Protein AF-A0A354PDN1-F1 (afdb_monomer)

pLDDT: mean 85.48, std 15.11, range [39.5, 97.75]

Radius of gyration: 25.95 Å; Cα contacts (8 Å, |Δi|>4): 164; chains: 1; bounding box: 49×57×77 Å

Sequence (189 aa):
ISYVTDNRGDLLSAALTIIRAWYTNGKPKASVPTLGSFQEWADTIGSVLAFAGIPGFLTNREQTQVVQDESLQEWTAFFDVWWERFGSRELTADDICRVVFPAKDAPVEYLEDPLIQALPGPLVINRNQGDGSFKRSLGRQLSKLRGRIFNGRKLTDAGINSNRHVRLWKLVNPNAPPTTLFDMEGGDE

Structure (mmCIF, N/CA/C/O backbone):
data_AF-A0A354PDN1-F1
#
_entry.id   AF-A0A354PDN1-F1
#
loop_
_atom_site.group_PDB
_atom_site.id
_atom_site.type_symbol
_atom_site.label_atom_id
_atom_site.label_alt_id
_atom_site.label_comp_id
_atom_site.label_asym_id
_atom_site.label_entity_id
_atom_site.label_seq_id
_atom_site.pdbx_PDB_ins_code
_atom_site.Cartn_x
_atom_site.Cartn_y
_atom_site.Cartn_z
_atom_site.occupancy
_atom_site.B_iso_or_equiv
_atom_site.auth_seq_id
_atom_site.auth_comp_id
_atom_site.auth_asym_id
_atom_site.auth_atom_id
_atom_site.pdbx_PDB_model_num
ATOM 1 N N . ILE A 1 1 ? 5.303 -7.759 25.426 1.00 60.75 1 ILE A N 1
ATOM 2 C CA . ILE A 1 1 ? 4.286 -8.698 25.965 1.00 60.75 1 ILE A CA 1
ATOM 3 C C . ILE A 1 1 ? 4.471 -8.917 27.471 1.00 60.75 1 ILE A C 1
ATOM 5 O O . ILE A 1 1 ? 3.452 -8.888 28.146 1.00 60.75 1 ILE A O 1
ATOM 9 N N . SER A 1 2 ? 5.701 -9.009 28.017 1.00 78.56 2 SER A N 1
ATOM 10 C CA . SER A 1 2 ? 5.910 -9.234 29.468 1.00 78.56 2 SER A CA 1
ATOM 11 C C . SER A 1 2 ? 5.224 -8.200 30.377 1.00 78.56 2 SER A C 1
ATOM 13 O O . SER A 1 2 ? 4.536 -8.571 31.313 1.00 78.56 2 SER A O 1
ATOM 15 N N . TYR A 1 3 ? 5.268 -6.907 30.038 1.00 86.44 3 TYR A N 1
ATOM 16 C CA . TYR A 1 3 ? 4.628 -5.871 30.864 1.00 86.44 3 TYR A CA 1
ATOM 17 C C . TYR A 1 3 ? 3.117 -6.086 31.078 1.00 86.44 3 TYR A C 1
ATOM 19 O O . TYR A 1 3 ? 2.606 -5.876 32.176 1.00 86.44 3 TYR A O 1
ATOM 27 N N . VAL A 1 4 ? 2.396 -6.526 30.039 1.00 86.12 4 VAL A N 1
ATOM 28 C CA . VAL A 1 4 ? 0.945 -6.765 30.117 1.00 86.12 4 VAL A CA 1
ATOM 29 C C . VAL A 1 4 ? 0.642 -7.997 30.962 1.00 86.12 4 VAL A C 1
ATOM 31 O O . VAL A 1 4 ? -0.342 -7.996 31.694 1.00 86.12 4 VAL A O 1
ATOM 34 N N . THR A 1 5 ? 1.467 -9.043 30.871 1.00 88.88 5 THR A N 1
ATOM 35 C CA . THR A 1 5 ? 1.298 -10.242 31.699 1.00 88.88 5 THR A CA 1
ATOM 36 C C . THR A 1 5 ? 1.599 -9.958 33.166 1.00 88.88 5 THR A C 1
ATOM 38 O O . THR A 1 5 ? 0.849 -10.424 34.019 1.00 88.88 5 THR A O 1
ATOM 41 N N . ASP A 1 6 ? 2.607 -9.131 33.447 1.00 93.19 6 ASP A N 1
ATOM 42 C CA . ASP A 1 6 ? 3.058 -8.826 34.809 1.00 93.19 6 ASP A CA 1
ATOM 43 C C . ASP A 1 6 ? 2.109 -7.855 35.540 1.00 93.19 6 ASP A C 1
ATOM 45 O O . ASP A 1 6 ? 1.961 -7.937 36.754 1.00 93.19 6 ASP A O 1
ATOM 49 N N . ASN A 1 7 ? 1.408 -6.978 34.805 1.00 94.44 7 ASN A N 1
ATOM 50 C CA . ASN A 1 7 ? 0.516 -5.944 35.364 1.00 94.44 7 ASN A CA 1
ATOM 51 C C . ASN A 1 7 ? -0.967 -6.163 35.009 1.00 94.44 7 ASN A C 1
ATOM 53 O O . ASN A 1 7 ? -1.783 -5.241 35.078 1.00 94.44 7 ASN A O 1
ATOM 57 N N . ARG A 1 8 ? -1.344 -7.376 34.581 1.00 92.25 8 ARG A N 1
ATOM 58 C CA . ARG A 1 8 ? -2.686 -7.666 34.045 1.00 92.25 8 ARG A CA 1
ATOM 59 C C . ARG A 1 8 ? -3.814 -7.261 34.997 1.00 92.25 8 ARG A C 1
ATOM 61 O O . ARG A 1 8 ? -4.829 -6.745 34.536 1.00 92.25 8 ARG A O 1
ATOM 68 N N . GLY A 1 9 ? -3.651 -7.533 36.294 1.00 96.06 9 GLY A N 1
ATOM 69 C CA . GLY A 1 9 ? -4.660 -7.237 37.314 1.00 96.06 9 GLY A CA 1
ATOM 70 C C . GLY A 1 9 ? -4.982 -5.746 37.382 1.00 96.06 9 GLY A C 1
ATOM 71 O O . GLY A 1 9 ? -6.145 -5.363 37.257 1.00 96.06 9 GLY A O 1
ATOM 72 N N . ASP A 1 10 ? -3.947 -4.914 37.469 1.00 95.56 10 ASP A N 1
ATOM 73 C CA . ASP A 1 10 ? -4.087 -3.462 37.572 1.00 95.56 10 ASP A CA 1
ATOM 74 C C . ASP A 1 10 ? -4.657 -2.856 36.289 1.00 95.56 10 ASP A C 1
ATOM 76 O O . ASP A 1 10 ? -5.565 -2.027 36.341 1.00 95.56 10 ASP A O 1
ATOM 80 N N . LEU A 1 11 ? -4.202 -3.332 35.125 1.00 94.88 11 LEU A N 1
ATOM 81 C CA . LEU A 1 11 ? -4.714 -2.885 33.828 1.00 94.88 11 LEU A CA 1
ATOM 82 C C . LEU A 1 11 ? -6.205 -3.209 33.655 1.00 94.88 11 LEU A C 1
ATOM 84 O O . LEU A 1 11 ? -6.975 -2.362 33.200 1.00 94.88 11 LEU A O 1
ATOM 88 N N . LEU A 1 12 ? -6.631 -4.420 34.033 1.00 95.50 12 LEU A N 1
ATOM 89 C CA . LEU A 1 12 ? -8.043 -4.809 33.980 1.00 95.50 12 LEU A CA 1
ATOM 90 C C . LEU A 1 12 ? -8.883 -4.026 34.989 1.00 95.50 12 LEU A C 1
ATOM 92 O O . LEU A 1 12 ? -9.971 -3.570 34.642 1.00 95.50 12 LEU A O 1
ATOM 96 N N . SER A 1 13 ? -8.378 -3.847 36.210 1.00 96.75 13 SER A N 1
ATOM 97 C CA . SER A 1 13 ? -9.044 -3.063 37.250 1.00 96.75 13 SER A CA 1
ATOM 98 C C . SER A 1 13 ? -9.270 -1.618 36.797 1.00 96.75 13 SER A C 1
ATOM 100 O O . SER A 1 13 ? -10.393 -1.111 36.862 1.00 96.75 13 SER A O 1
ATOM 102 N N . ALA A 1 14 ? -8.240 -0.979 36.236 1.00 94.94 14 ALA A N 1
ATOM 103 C CA . ALA A 1 14 ? -8.332 0.369 35.690 1.00 94.94 14 ALA A CA 1
ATOM 104 C C . ALA A 1 14 ? -9.348 0.452 34.539 1.00 94.94 14 ALA A C 1
ATOM 106 O O . ALA A 1 14 ? -10.234 1.309 34.559 1.00 94.94 14 ALA A O 1
ATOM 107 N N . ALA A 1 15 ? -9.284 -0.473 33.574 1.00 94.50 15 ALA A N 1
ATOM 108 C CA . ALA A 1 15 ? -10.214 -0.503 32.446 1.00 94.50 15 ALA A CA 1
ATOM 109 C C . ALA A 1 15 ? -11.673 -0.671 32.903 1.00 94.50 15 ALA A C 1
ATOM 111 O O . ALA 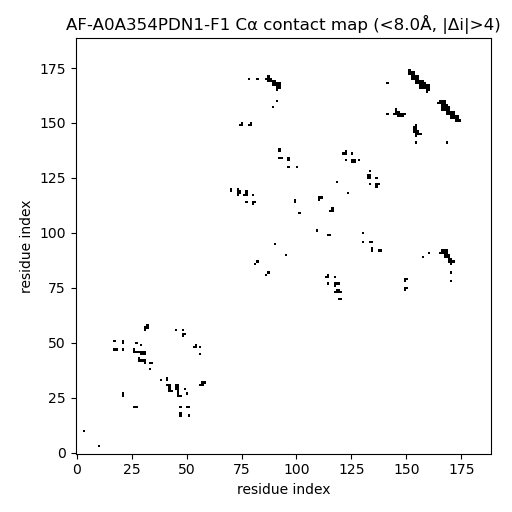A 1 15 ? -12.551 0.084 32.479 1.00 94.50 15 ALA A O 1
ATOM 112 N N . LEU A 1 16 ? -11.940 -1.619 33.807 1.00 96.50 16 LEU A N 1
ATOM 113 C CA . LEU A 1 16 ? -13.279 -1.851 34.351 1.00 96.50 16 LEU A CA 1
ATOM 114 C C . LEU A 1 16 ? -13.779 -0.666 35.179 1.00 96.50 16 LEU A C 1
ATOM 116 O O . LEU A 1 16 ? -14.966 -0.351 35.119 1.00 96.50 16 LEU A O 1
ATOM 120 N N . THR A 1 17 ? -12.893 0.021 35.902 1.00 97.31 17 THR A N 1
ATOM 121 C CA . THR A 1 17 ? -13.237 1.228 36.665 1.00 97.31 17 THR A CA 1
ATOM 122 C C . THR A 1 17 ? -13.699 2.350 35.738 1.00 97.31 17 THR A C 1
ATOM 124 O O . THR A 1 17 ? -14.752 2.942 35.975 1.00 97.31 17 THR A O 1
ATOM 127 N N . ILE A 1 18 ? -12.978 2.591 34.638 1.00 96.62 18 ILE A N 1
ATOM 128 C CA . ILE A 1 18 ? -13.354 3.592 33.628 1.00 96.62 18 ILE A CA 1
ATOM 129 C C . ILE A 1 18 ? -14.702 3.236 32.986 1.00 96.62 18 ILE A C 1
ATOM 131 O O . ILE A 1 18 ? -15.602 4.075 32.917 1.00 96.62 18 ILE A O 1
ATOM 135 N N . ILE A 1 19 ? -14.877 1.976 32.570 1.00 97.25 19 ILE A N 1
ATOM 136 C CA . ILE A 1 19 ? -16.130 1.494 31.968 1.00 97.25 19 ILE A CA 1
ATOM 137 C C . ILE A 1 19 ? -17.296 1.649 32.948 1.00 97.25 19 ILE A C 1
ATOM 139 O O . ILE A 1 19 ? -18.378 2.101 32.567 1.00 97.25 19 ILE A O 1
ATOM 143 N N . ARG A 1 20 ? -17.091 1.293 34.221 1.00 97.62 20 ARG A N 1
ATOM 144 C CA . ARG A 1 20 ? -18.120 1.407 35.255 1.00 97.62 20 ARG A CA 1
ATOM 145 C C . ARG A 1 20 ? -18.495 2.863 35.499 1.00 97.62 20 ARG A C 1
ATOM 147 O O . ARG A 1 20 ? -19.686 3.147 35.565 1.00 97.62 20 ARG A O 1
ATOM 154 N N . ALA A 1 21 ? -17.516 3.762 35.583 1.00 97.44 21 ALA A N 1
ATOM 155 C CA . ALA A 1 21 ? -17.753 5.191 35.759 1.00 97.44 21 ALA A CA 1
ATOM 156 C C . ALA A 1 21 ? -18.560 5.787 34.592 1.00 97.44 21 ALA A C 1
ATOM 158 O O . ALA A 1 21 ? -19.534 6.504 34.827 1.00 97.44 21 ALA A O 1
ATOM 159 N N . TRP A 1 22 ? -18.227 5.433 33.347 1.00 97.75 22 TRP A N 1
ATOM 160 C CA . TRP A 1 22 ? -19.008 5.824 32.168 1.00 97.75 22 TRP A CA 1
ATOM 161 C C . TRP A 1 22 ? -20.447 5.291 32.235 1.00 97.75 22 TRP A C 1
ATOM 163 O O . TRP A 1 22 ? -21.409 6.025 31.998 1.00 97.75 22 TRP A O 1
ATOM 173 N N . TYR A 1 23 ? -20.607 4.022 32.625 1.00 97.25 23 TYR A N 1
ATOM 174 C CA . TYR A 1 23 ? -21.914 3.382 32.757 1.00 97.25 23 TYR A CA 1
ATOM 175 C C . TYR A 1 23 ? -22.795 4.078 33.803 1.00 97.25 23 TYR A C 1
ATOM 177 O O . TYR A 1 23 ? -23.968 4.342 33.542 1.00 97.25 23 TYR A O 1
ATOM 185 N N . THR A 1 24 ? -22.249 4.384 34.986 1.00 97.75 24 THR A N 1
ATOM 186 C CA . THR A 1 24 ? -23.002 5.014 36.084 1.00 97.75 24 THR A CA 1
ATOM 187 C C . THR A 1 24 ? -23.348 6.476 35.814 1.00 97.75 24 THR A C 1
ATOM 189 O O . THR A 1 24 ? -24.300 6.977 36.397 1.00 97.75 24 THR A O 1
ATOM 192 N N . ASN A 1 25 ? -22.630 7.142 34.905 1.00 96.81 25 ASN A N 1
ATOM 193 C CA . ASN A 1 25 ? -22.920 8.509 34.459 1.00 96.81 25 ASN A CA 1
ATOM 194 C C . ASN A 1 25 ? -23.879 8.563 33.253 1.00 96.81 25 ASN A C 1
ATOM 196 O O . ASN A 1 25 ? -23.942 9.564 32.546 1.00 96.81 25 ASN A O 1
ATOM 200 N N . GLY A 1 26 ? -24.633 7.488 32.999 1.00 96.06 26 GLY A N 1
ATOM 201 C CA . GLY A 1 26 ? -25.687 7.480 31.983 1.00 96.06 26 GLY A CA 1
ATOM 202 C C . GLY A 1 26 ? -25.207 7.196 30.560 1.00 96.06 26 GLY A C 1
ATOM 203 O O . GLY A 1 26 ? -25.969 7.415 29.622 1.00 96.06 26 GLY A O 1
ATOM 204 N N . LYS A 1 27 ? -23.986 6.668 30.389 1.00 96.31 27 LYS A N 1
ATOM 205 C CA . LYS A 1 27 ? -23.426 6.274 29.084 1.00 96.31 27 LYS A CA 1
ATOM 206 C C . LYS A 1 27 ? -23.432 7.423 28.059 1.00 96.31 27 LYS A C 1
ATOM 208 O O . LYS A 1 27 ? -23.987 7.256 26.967 1.00 96.31 27 LYS A O 1
ATOM 213 N N . PRO A 1 28 ? -22.847 8.594 28.384 1.00 95.56 28 PRO A N 1
ATOM 214 C CA . PRO A 1 28 ? -22.784 9.705 27.441 1.00 95.56 28 PRO A CA 1
ATOM 215 C C . PRO A 1 28 ? -22.121 9.245 26.141 1.00 95.56 28 PRO A C 1
ATOM 217 O O . PRO A 1 28 ? -21.099 8.555 26.176 1.00 95.56 28 PRO A O 1
ATOM 220 N N . LYS A 1 29 ? -22.730 9.597 25.005 1.00 94.06 29 LYS A N 1
ATOM 221 C CA . LYS A 1 29 ? -22.232 9.239 23.675 1.00 94.06 29 LYS A CA 1
ATOM 222 C C . LYS A 1 29 ? -21.287 10.312 23.158 1.00 94.06 29 LYS A C 1
ATOM 224 O O . LYS A 1 29 ? -21.606 11.497 23.226 1.00 94.06 29 LYS A O 1
ATOM 229 N N . ALA A 1 30 ? -20.157 9.888 22.609 1.00 91.25 30 ALA A N 1
ATOM 230 C CA . ALA A 1 30 ? -19.252 10.759 21.874 1.00 91.25 30 ALA A CA 1
ATOM 231 C C . ALA A 1 30 ? -19.490 10.641 20.364 1.00 91.25 30 ALA A C 1
ATOM 233 O O . ALA A 1 30 ? -20.004 9.633 19.884 1.00 91.25 30 ALA A O 1
ATOM 234 N N . SER A 1 31 ? -19.082 11.668 19.617 1.00 88.94 31 SER A N 1
ATOM 235 C CA . SER A 1 31 ? -18.942 11.558 18.165 1.00 88.94 31 SER A CA 1
ATOM 236 C C . SER A 1 31 ? -17.689 10.739 17.856 1.00 88.94 31 SER A C 1
ATOM 238 O O . SER A 1 31 ? -16.601 11.087 18.318 1.00 88.94 31 SER A O 1
ATOM 240 N N . VAL A 1 32 ? -17.845 9.643 17.114 1.00 87.44 32 VAL A N 1
ATOM 241 C CA . VAL A 1 32 ? -16.763 8.713 16.771 1.00 87.44 32 VAL A CA 1
ATOM 242 C C . VAL A 1 32 ? -16.714 8.547 15.249 1.00 87.44 32 VAL A C 1
ATOM 244 O O . VAL A 1 32 ? -17.774 8.412 14.632 1.00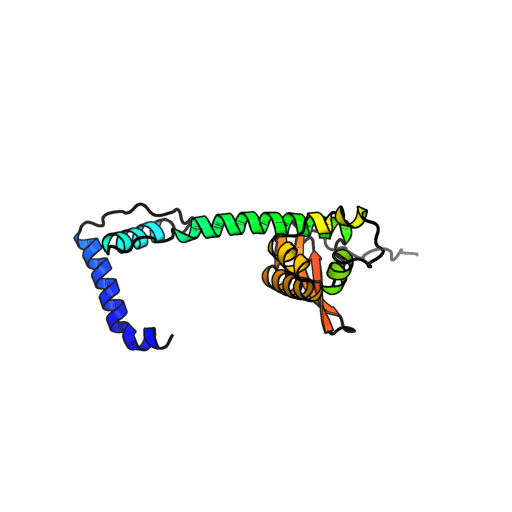 87.44 32 VAL A O 1
ATOM 247 N N . PRO A 1 33 ? -15.520 8.539 14.622 1.00 86.06 33 PRO A N 1
ATOM 248 C CA . PRO A 1 33 ? -15.388 8.251 13.196 1.00 86.06 33 PRO A CA 1
ATOM 249 C C . PRO A 1 33 ? -16.019 6.909 12.799 1.00 86.06 33 PRO A C 1
ATOM 251 O O . PRO A 1 33 ? -16.002 5.943 13.567 1.00 86.06 33 PRO A O 1
ATOM 254 N N . THR A 1 34 ? -16.552 6.833 11.579 1.00 83.75 34 THR A N 1
ATOM 255 C CA . THR A 1 34 ? -17.247 5.636 11.093 1.00 83.75 34 THR A CA 1
ATOM 256 C C . THR A 1 34 ? -16.293 4.442 10.932 1.00 83.75 34 THR A C 1
ATOM 258 O O . THR A 1 34 ? -15.226 4.559 10.331 1.00 83.75 34 THR A O 1
ATOM 261 N N . LEU A 1 35 ? -16.686 3.265 11.429 1.00 84.69 35 LEU A N 1
ATOM 262 C CA . LEU A 1 35 ? -15.920 2.017 11.386 1.00 84.69 35 LEU A CA 1
ATOM 263 C C . LEU A 1 35 ? -16.749 0.838 10.850 1.00 84.69 35 LEU A C 1
ATOM 265 O O . LEU A 1 35 ? -16.789 -0.232 11.454 1.00 84.69 35 LEU A O 1
ATOM 269 N N . GLY A 1 36 ? -17.388 1.019 9.691 1.00 82.00 36 GLY A N 1
ATOM 270 C CA . GLY A 1 36 ? -18.034 -0.059 8.929 1.00 82.00 36 GLY A CA 1
ATOM 271 C C . GLY A 1 36 ? -18.843 -1.043 9.791 1.00 82.00 36 GLY A C 1
ATOM 272 O O . GLY A 1 36 ? -19.657 -0.638 10.617 1.00 82.00 36 GLY A O 1
ATOM 273 N N . SER A 1 37 ? -18.581 -2.347 9.640 1.00 84.69 37 SER A N 1
ATOM 274 C CA . SER A 1 37 ? -19.263 -3.423 10.384 1.00 84.69 37 SER A CA 1
ATOM 275 C C . SER A 1 37 ? -18.996 -3.442 11.896 1.00 84.69 37 SER A C 1
ATOM 277 O O . SER A 1 37 ? -19.616 -4.224 12.608 1.00 84.69 37 SER A O 1
ATOM 279 N N . PHE A 1 38 ? -18.073 -2.619 12.396 1.00 86.62 38 PHE A N 1
ATOM 280 C CA . PHE A 1 38 ? -17.718 -2.512 13.813 1.00 86.62 38 PHE A CA 1
ATOM 281 C C . PHE A 1 38 ? -18.195 -1.189 14.431 1.00 86.62 38 PHE A C 1
ATOM 283 O O . PHE A 1 38 ? -17.702 -0.807 15.493 1.00 86.62 38 PHE A O 1
ATOM 290 N N . GLN A 1 39 ? -19.140 -0.486 13.789 1.00 90.31 39 GLN A N 1
ATOM 291 C CA . GLN A 1 39 ? -19.611 0.825 14.245 1.00 90.31 39 GLN A CA 1
ATOM 292 C C . GLN A 1 39 ? -20.108 0.806 15.693 1.00 90.31 39 GLN A C 1
ATOM 294 O O . GLN A 1 39 ? -19.687 1.630 16.491 1.00 90.31 39 GLN A O 1
ATOM 299 N N . GLU A 1 40 ? -20.941 -0.167 16.061 1.00 91.06 40 GLU A N 1
ATOM 300 C CA 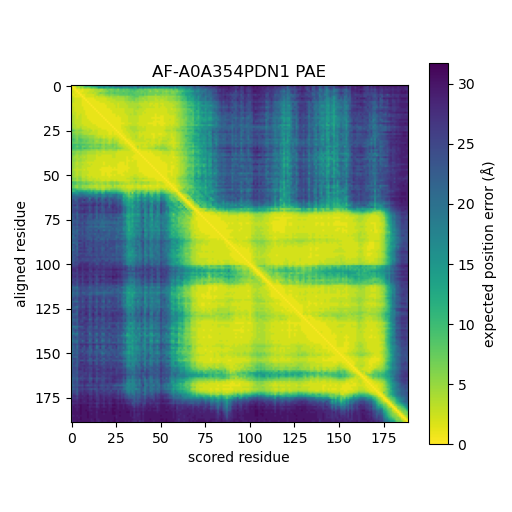. GLU A 1 40 ? -21.514 -0.255 17.411 1.00 91.06 40 GLU A CA 1
ATOM 301 C C . GLU A 1 40 ? -20.434 -0.421 18.496 1.00 91.06 40 GLU A C 1
ATOM 303 O O . GLU A 1 40 ? -20.479 0.189 19.571 1.00 91.06 40 GLU A O 1
ATOM 308 N N . TRP A 1 41 ? -19.409 -1.218 18.189 1.00 94.75 41 TRP A N 1
ATOM 309 C CA . TRP A 1 41 ? -18.239 -1.363 19.045 1.00 94.75 41 TRP A CA 1
ATOM 310 C C . TRP A 1 41 ? -17.441 -0.055 19.125 1.00 94.75 41 TRP A C 1
ATOM 312 O O . TRP A 1 41 ? -17.067 0.364 20.222 1.00 94.75 41 TRP A O 1
ATOM 322 N N . ALA A 1 42 ? -17.211 0.610 17.989 1.00 92.88 42 ALA A N 1
ATOM 323 C CA . ALA A 1 42 ? -16.470 1.867 17.925 1.00 92.88 42 ALA A CA 1
ATOM 324 C C . ALA A 1 42 ? -17.175 2.979 18.711 1.00 92.88 42 ALA A C 1
ATOM 326 O O . ALA A 1 42 ? -16.523 3.670 19.491 1.00 92.88 42 ALA A O 1
ATOM 327 N N . ASP A 1 43 ? -18.497 3.093 18.585 1.00 93.88 43 ASP A N 1
ATOM 328 C CA . ASP A 1 43 ? -19.314 4.044 19.338 1.00 93.88 43 ASP A CA 1
ATOM 329 C C . ASP A 1 43 ? -19.176 3.814 20.844 1.00 93.88 43 ASP A C 1
ATOM 331 O O . ASP A 1 43 ? -19.007 4.761 21.615 1.00 93.88 43 ASP A O 1
ATOM 335 N N . THR A 1 44 ? -19.198 2.549 21.271 1.00 95.38 44 THR A N 1
ATOM 336 C CA . THR A 1 44 ? -19.078 2.178 22.685 1.00 95.38 44 THR A CA 1
ATOM 337 C C . THR A 1 44 ? -17.697 2.523 23.235 1.00 95.38 44 THR A C 1
ATOM 339 O O . THR A 1 44 ? -17.584 3.241 24.228 1.00 95.38 44 THR A O 1
ATOM 342 N N . ILE A 1 45 ? -16.633 2.045 22.585 1.00 95.62 45 ILE A N 1
ATOM 343 C CA . ILE A 1 45 ? -15.259 2.270 23.046 1.00 95.62 45 ILE A CA 1
ATOM 344 C C . ILE A 1 45 ? -14.881 3.750 22.951 1.00 95.62 45 ILE A C 1
ATOM 346 O O . ILE A 1 45 ? -14.316 4.295 23.898 1.00 95.62 45 ILE A O 1
ATOM 350 N N . GLY A 1 46 ? -15.241 4.424 21.859 1.00 94.88 46 GLY A N 1
ATOM 351 C CA . GLY A 1 46 ? -14.977 5.848 21.679 1.00 94.88 46 GLY A CA 1
ATOM 352 C C . GLY A 1 46 ? -15.689 6.712 22.717 1.00 94.88 46 GLY A C 1
ATOM 353 O O . GLY A 1 46 ? -15.087 7.643 23.244 1.00 94.88 46 GLY A O 1
ATOM 354 N N . SER A 1 47 ? -16.919 6.357 23.095 1.00 95.50 47 SER A N 1
ATOM 355 C CA . SER A 1 47 ? -17.654 7.047 24.163 1.00 95.50 47 SER A CA 1
ATOM 356 C C . SER A 1 47 ? -17.020 6.847 25.543 1.00 95.50 47 SER A C 1
ATOM 358 O O . SER A 1 47 ? -16.902 7.806 26.306 1.00 95.50 47 SER A O 1
ATOM 360 N N . VAL A 1 48 ? -16.558 5.630 25.857 1.00 97.06 48 VAL A N 1
ATOM 361 C CA . VAL A 1 48 ? -15.846 5.337 27.115 1.00 97.06 48 VAL A CA 1
ATOM 362 C C . VAL A 1 48 ? -14.528 6.116 27.197 1.00 97.06 48 VAL A C 1
ATOM 364 O O . VAL A 1 48 ? -14.226 6.707 28.233 1.00 97.06 48 VAL A O 1
ATOM 367 N N . LEU A 1 49 ? -13.752 6.151 26.110 1.00 95.62 49 LEU A N 1
ATOM 368 C CA . LEU A 1 49 ? -12.474 6.868 26.058 1.00 95.62 49 LEU A CA 1
ATOM 369 C C . LEU A 1 49 ? -12.661 8.386 26.138 1.00 95.62 49 LEU A C 1
ATOM 371 O O . LEU A 1 49 ? -11.964 9.044 26.910 1.00 95.62 49 LEU A O 1
ATOM 375 N N . ALA A 1 50 ? -13.638 8.935 25.415 1.00 94.44 50 ALA A N 1
ATOM 376 C CA . ALA A 1 50 ? -13.970 10.354 25.486 1.00 94.44 50 ALA A CA 1
ATOM 377 C C . ALA A 1 50 ? -14.409 10.765 26.900 1.00 94.44 50 ALA A C 1
ATOM 379 O O . ALA A 1 50 ? -13.971 11.798 27.402 1.00 94.44 50 ALA A O 1
ATOM 380 N N . PHE A 1 51 ? -15.209 9.931 27.575 1.00 95.12 51 PHE A N 1
ATOM 381 C CA . PHE A 1 51 ? -15.590 10.143 28.973 1.00 95.12 51 PHE A CA 1
ATOM 382 C C . PHE A 1 51 ? -14.382 10.137 29.922 1.00 95.12 51 PHE A C 1
ATOM 384 O O . PHE A 1 51 ? -14.336 10.924 30.863 1.00 95.12 51 PHE A O 1
ATOM 391 N N . ALA A 1 52 ? -13.379 9.300 29.652 1.00 95.19 52 ALA A N 1
ATOM 392 C CA . ALA A 1 52 ? -12.119 9.277 30.394 1.00 95.19 52 ALA A CA 1
ATOM 393 C C . ALA A 1 52 ? -11.181 10.460 30.072 1.00 95.19 52 ALA A C 1
ATOM 395 O O . ALA A 1 52 ? -10.068 10.510 30.594 1.00 95.19 52 ALA A O 1
ATOM 396 N N . GLY A 1 53 ? -11.591 11.394 29.205 1.00 93.38 53 GLY A N 1
ATOM 397 C CA . GLY A 1 53 ? -10.764 12.520 28.773 1.00 93.38 53 GLY A CA 1
ATOM 398 C C . GLY A 1 53 ? -9.663 12.135 27.782 1.00 93.38 53 GLY A C 1
ATOM 399 O O . GLY A 1 53 ? -8.690 12.870 27.647 1.00 93.38 53 GLY A O 1
ATOM 400 N N . ILE A 1 54 ? -9.795 10.992 27.098 1.00 91.56 54 ILE A N 1
ATOM 401 C CA . ILE A 1 54 ? -8.840 10.504 26.098 1.00 91.56 54 ILE A CA 1
ATOM 402 C C . ILE A 1 54 ? -9.387 10.830 24.696 1.00 91.56 54 ILE A C 1
ATOM 404 O O . ILE A 1 54 ? -10.252 10.106 24.193 1.00 91.56 54 ILE A O 1
ATOM 408 N N . PRO A 1 55 ? -8.920 11.913 24.045 1.00 84.56 55 PRO A N 1
ATOM 409 C CA . PRO A 1 55 ? -9.352 12.273 22.699 1.00 84.56 55 PRO A CA 1
ATOM 410 C C . PRO A 1 55 ? -8.628 11.443 21.627 1.00 84.56 55 PRO A C 1
ATOM 412 O O . PRO A 1 55 ? -7.661 10.734 21.898 1.00 84.56 55 PRO A O 1
ATOM 415 N N . GLY A 1 56 ? -9.062 11.575 20.371 1.00 82.75 56 GLY A N 1
ATOM 416 C CA . GLY A 1 56 ? -8.318 11.047 19.221 1.00 82.75 56 GLY A CA 1
ATOM 417 C C . GLY A 1 56 ? -8.557 9.567 18.906 1.00 82.75 56 GLY A C 1
ATOM 418 O O . GLY A 1 56 ? -7.818 8.978 18.116 1.00 82.75 56 GLY A O 1
ATOM 419 N N . PHE A 1 57 ? -9.584 8.942 19.489 1.00 90.12 57 PHE A N 1
ATOM 420 C CA . PHE A 1 57 ? -9.957 7.578 19.119 1.00 90.12 57 PHE A CA 1
ATOM 421 C C . PHE A 1 57 ? -10.318 7.512 17.624 1.00 90.12 57 PHE A C 1
ATOM 423 O O . PHE A 1 57 ? -11.211 8.216 17.161 1.00 90.12 57 PHE A O 1
ATOM 430 N N . LEU A 1 58 ? -9.594 6.670 16.876 1.00 85.25 58 LEU A N 1
ATOM 431 C CA . LEU A 1 58 ? -9.734 6.447 15.428 1.00 85.25 58 LEU A CA 1
ATOM 432 C C . LEU A 1 58 ? -9.477 7.663 14.517 1.00 85.25 58 LEU A C 1
ATOM 434 O O . LEU A 1 58 ? -9.632 7.536 13.305 1.00 85.25 58 LEU A O 1
ATOM 438 N N . THR A 1 59 ? -9.020 8.807 15.031 1.00 80.44 59 THR A N 1
ATOM 439 C CA . THR A 1 59 ? -8.797 10.009 14.200 1.00 80.44 59 THR A CA 1
ATOM 440 C C . THR A 1 59 ? -7.607 9.871 13.249 1.00 80.44 59 THR A C 1
ATOM 442 O O . THR A 1 59 ? -7.580 10.485 12.188 1.00 80.44 59 THR A O 1
ATOM 445 N N . ASN A 1 60 ? -6.644 8.997 13.560 1.00 69.44 60 ASN A N 1
ATOM 446 C CA . ASN A 1 60 ? -5.527 8.677 12.665 1.00 69.44 60 ASN A CA 1
ATOM 447 C C . ASN A 1 60 ? -5.953 7.908 11.399 1.00 69.44 60 ASN A C 1
ATOM 449 O O . ASN A 1 60 ? -5.152 7.748 10.473 1.00 69.44 60 ASN A O 1
ATOM 453 N N . ARG A 1 61 ? -7.188 7.392 11.354 1.00 61.44 61 ARG A N 1
ATOM 454 C CA . ARG A 1 61 ? -7.662 6.560 10.247 1.00 61.44 61 ARG A CA 1
ATOM 455 C C . ARG A 1 61 ? -7.984 7.363 9.011 1.00 61.44 61 ARG A C 1
ATOM 457 O O . ARG A 1 61 ? -7.644 6.888 7.942 1.00 61.44 61 ARG A O 1
ATOM 464 N N . GLU A 1 62 ? -8.561 8.553 9.136 1.00 56.59 62 GLU A N 1
ATOM 465 C CA . GLU A 1 62 ? -8.858 9.392 7.968 1.00 56.59 62 GLU A CA 1
ATOM 466 C C . GLU A 1 62 ? -7.568 9.721 7.204 1.00 56.59 62 GLU A C 1
ATOM 468 O O . GLU A 1 62 ? -7.475 9.501 5.999 1.00 56.59 62 GLU A O 1
ATOM 473 N N . GLN A 1 63 ? -6.511 10.087 7.933 1.00 51.16 63 GLN A N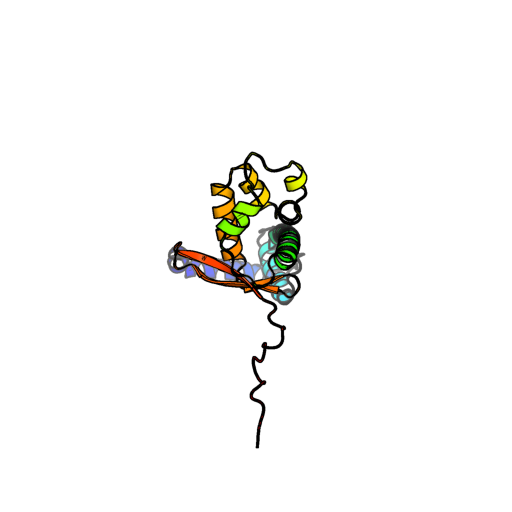 1
ATOM 474 C CA . GLN A 1 63 ? -5.187 10.329 7.359 1.00 51.16 63 GLN A CA 1
ATOM 475 C C . GLN A 1 63 ? -4.536 9.052 6.796 1.00 51.16 63 GLN A C 1
ATOM 477 O O . GLN A 1 63 ? -3.826 9.104 5.796 1.00 51.16 63 GLN A O 1
ATOM 482 N N . THR A 1 64 ? -4.788 7.889 7.403 1.00 53.34 64 THR A N 1
ATOM 483 C CA . THR A 1 64 ? -4.271 6.601 6.909 1.00 53.34 64 THR A CA 1
ATOM 484 C C . THR A 1 64 ? -5.048 6.092 5.689 1.00 53.34 64 THR A C 1
ATOM 486 O O . THR A 1 64 ? -4.458 5.441 4.833 1.00 53.34 64 THR A O 1
ATOM 489 N N . GLN A 1 65 ? -6.347 6.375 5.598 1.00 51.47 65 GLN A N 1
ATOM 490 C CA . GLN A 1 65 ? -7.229 5.927 4.524 1.00 51.47 65 GLN A CA 1
ATOM 491 C C . GLN A 1 65 ? -6.967 6.715 3.240 1.00 51.47 65 GLN A C 1
ATOM 493 O O . GLN A 1 65 ? -6.726 6.097 2.212 1.00 51.47 65 GLN A O 1
ATOM 498 N N . VAL A 1 66 ? -6.873 8.048 3.315 1.00 50.50 66 VAL A N 1
ATOM 499 C CA . VAL A 1 66 ? -6.541 8.891 2.149 1.00 50.50 66 VAL A CA 1
ATOM 500 C C . VAL A 1 66 ? -5.185 8.502 1.548 1.00 50.50 66 VAL A C 1
ATOM 502 O O . VAL A 1 66 ? -5.072 8.307 0.342 1.00 50.50 66 VAL A O 1
ATOM 505 N N . VAL A 1 67 ? -4.167 8.286 2.391 1.00 51.66 67 VAL A N 1
ATOM 506 C CA . VAL A 1 67 ? -2.833 7.846 1.940 1.00 51.66 67 VAL A CA 1
ATOM 507 C C . VAL A 1 67 ? -2.864 6.422 1.368 1.00 51.66 67 VAL A C 1
ATOM 509 O O . VAL A 1 67 ? -2.102 6.097 0.456 1.00 51.66 67 VAL A O 1
ATOM 512 N N . GLN A 1 68 ? -3.729 5.544 1.887 1.00 55.72 68 GLN A N 1
ATOM 513 C CA . GLN A 1 68 ? -3.905 4.203 1.330 1.00 55.72 68 GLN A CA 1
ATOM 514 C C . GLN A 1 68 ? -4.573 4.243 -0.043 1.00 55.72 68 GLN A C 1
ATOM 516 O O . GLN A 1 68 ? -4.084 3.552 -0.934 1.00 55.72 68 GLN A O 1
ATOM 521 N N . ASP A 1 69 ?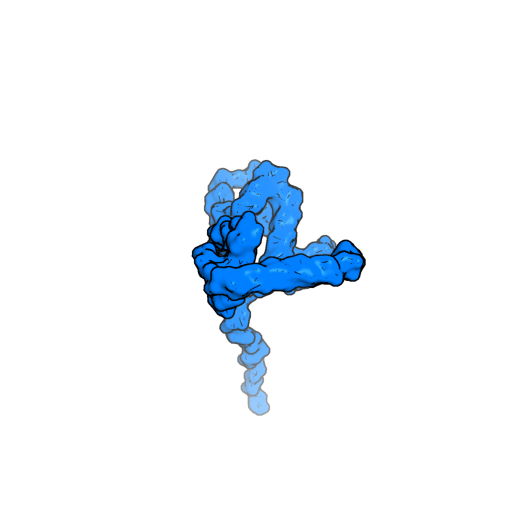 -5.604 5.065 -0.227 1.00 61.59 69 ASP A N 1
ATOM 522 C CA . ASP A 1 69 ? -6.352 5.182 -1.481 1.00 61.59 69 ASP A CA 1
ATOM 523 C C . ASP A 1 69 ? -5.497 5.803 -2.599 1.00 61.59 69 ASP A C 1
ATOM 525 O O . ASP A 1 69 ? -5.412 5.235 -3.688 1.00 61.59 69 ASP A O 1
ATOM 529 N N . GLU A 1 70 ? -4.767 6.887 -2.310 1.00 63.50 70 GLU A N 1
ATOM 530 C CA . GLU A 1 70 ? -3.843 7.518 -3.266 1.00 63.50 70 GLU A CA 1
ATOM 531 C C . GLU A 1 70 ? -2.713 6.556 -3.660 1.00 63.50 70 GLU A C 1
ATOM 533 O O . GLU A 1 70 ? -2.470 6.314 -4.844 1.00 63.50 70 GLU A O 1
ATOM 538 N N . SER A 1 71 ? -2.091 5.891 -2.676 1.00 77.69 71 SER A N 1
ATOM 539 C CA . SER A 1 71 ? -1.054 4.898 -2.972 1.00 77.69 71 SER A CA 1
ATOM 540 C C . SER A 1 71 ? -1.599 3.727 -3.795 1.00 77.69 71 SER A C 1
ATOM 542 O O . SER A 1 71 ? -0.914 3.222 -4.683 1.00 77.69 71 SER A O 1
ATOM 544 N N . LEU A 1 72 ? -2.834 3.283 -3.539 1.00 83.50 72 LEU A N 1
ATOM 545 C CA . LEU A 1 72 ? -3.452 2.187 -4.278 1.00 83.50 72 LEU A CA 1
ATOM 546 C C . LEU A 1 72 ? -3.715 2.576 -5.735 1.00 83.50 72 LEU A C 1
ATOM 548 O O . LEU A 1 72 ? -3.493 1.746 -6.620 1.00 83.50 72 LEU A O 1
ATOM 552 N N . GLN A 1 73 ? -4.147 3.811 -5.992 1.00 89.38 73 GLN A N 1
ATOM 553 C CA . GLN A 1 73 ? -4.382 4.315 -7.344 1.00 89.38 73 GLN A CA 1
ATOM 554 C C . GLN A 1 73 ? -3.086 4.357 -8.162 1.00 89.38 73 GLN A C 1
ATOM 556 O O . GLN A 1 73 ? -3.060 3.846 -9.282 1.00 89.38 73 GLN A O 1
ATOM 561 N N . GLU A 1 74 ? -1.995 4.870 -7.587 1.00 93.38 74 GLU A N 1
ATOM 562 C CA . GLU A 1 74 ? -0.682 4.883 -8.246 1.00 93.38 74 GLU A CA 1
ATOM 563 C C . GLU A 1 74 ? -0.190 3.466 -8.575 1.00 93.38 74 GLU A C 1
ATOM 565 O O . GLU A 1 74 ? 0.247 3.188 -9.692 1.00 93.38 74 GLU A O 1
ATOM 570 N N . TRP A 1 75 ? -0.301 2.532 -7.621 1.00 94.81 75 TRP A N 1
ATOM 571 C CA . TRP A 1 75 ? 0.075 1.134 -7.855 1.00 94.81 75 TRP A CA 1
ATOM 572 C C . TRP A 1 75 ? -0.810 0.460 -8.903 1.00 94.81 75 TRP A C 1
ATOM 574 O O . TRP A 1 75 ? -0.320 -0.374 -9.662 1.00 94.81 75 TRP A O 1
ATOM 584 N N . THR A 1 76 ? -2.093 0.817 -8.962 1.00 94.31 76 THR A N 1
ATOM 585 C CA . THR A 1 76 ? -3.015 0.305 -9.981 1.00 94.31 76 THR A CA 1
ATOM 586 C C . THR A 1 76 ? -2.576 0.753 -11.373 1.00 94.31 76 THR A C 1
ATOM 588 O O . THR A 1 76 ? -2.372 -0.100 -12.234 1.00 94.31 76 THR A O 1
ATOM 591 N N . ALA A 1 77 ? -2.317 2.051 -11.562 1.00 95.38 77 ALA A N 1
ATOM 592 C CA . ALA A 1 77 ? -1.825 2.592 -12.830 1.00 95.38 77 ALA A CA 1
ATOM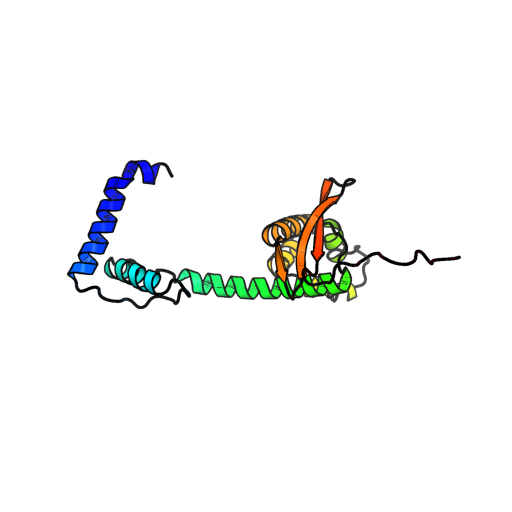 593 C C . ALA A 1 77 ? -0.483 1.961 -13.248 1.00 95.38 77 ALA A C 1
ATOM 595 O O . ALA A 1 77 ? -0.310 1.557 -14.397 1.00 95.38 77 ALA A O 1
ATOM 596 N N . PHE A 1 78 ? 0.446 1.796 -12.301 1.00 96.50 78 PHE A N 1
ATOM 597 C CA . PHE A 1 78 ? 1.727 1.134 -12.552 1.00 96.50 78 PHE A CA 1
ATOM 598 C C . PHE A 1 78 ? 1.559 -0.304 -13.063 1.00 96.50 78 PHE A C 1
ATOM 600 O O . PHE A 1 78 ? 2.203 -0.705 -14.036 1.00 96.50 78 PHE A O 1
ATOM 607 N N . PHE A 1 79 ? 0.700 -1.099 -12.415 1.00 96.44 79 PHE A N 1
ATOM 608 C CA . PHE A 1 79 ? 0.477 -2.488 -12.819 1.00 96.44 79 PHE A CA 1
ATOM 609 C C . PHE A 1 79 ? -0.341 -2.620 -14.104 1.00 96.44 79 PHE A C 1
ATOM 611 O O . PHE A 1 79 ? -0.195 -3.628 -14.797 1.00 96.44 79 PHE A O 1
ATOM 618 N N . ASP A 1 80 ? -1.139 -1.617 -14.464 1.00 95.56 80 ASP A N 1
ATOM 619 C CA . ASP A 1 80 ? -1.790 -1.585 -15.769 1.00 95.56 80 ASP A CA 1
ATOM 620 C C . ASP A 1 80 ? -0.783 -1.432 -16.898 1.00 95.56 80 ASP A C 1
ATOM 622 O O . ASP A 1 80 ? -0.754 -2.271 -17.800 1.00 95.56 80 ASP A O 1
ATOM 626 N N . VAL A 1 81 ? 0.113 -0.450 -16.792 1.00 96.62 81 VAL A N 1
ATOM 627 C CA . VAL A 1 81 ? 1.177 -0.254 -17.782 1.00 96.62 81 VAL A CA 1
ATOM 628 C C . VAL A 1 81 ? 2.131 -1.449 -17.819 1.00 96.62 81 VAL A C 1
ATOM 630 O O . VAL A 1 81 ? 2.558 -1.888 -18.889 1.00 96.62 81 VAL A O 1
ATOM 633 N N . TRP A 1 82 ? 2.446 -2.035 -16.658 1.00 96.31 82 TRP A N 1
ATOM 634 C CA . TRP A 1 82 ? 3.201 -3.287 -16.605 1.00 96.31 82 TRP A CA 1
ATOM 635 C C . TRP A 1 82 ? 2.507 -4.372 -17.427 1.00 96.31 82 TRP A C 1
ATOM 637 O O . TRP A 1 82 ? 3.159 -5.041 -18.232 1.00 96.31 82 TRP A O 1
ATOM 647 N N . TRP A 1 83 ? 1.206 -4.583 -17.222 1.00 95.38 83 TRP A N 1
ATOM 648 C CA . TRP A 1 83 ? 0.460 -5.620 -17.927 1.00 95.38 83 TRP A CA 1
ATOM 649 C C . TRP A 1 83 ? 0.411 -5.373 -19.433 1.00 95.38 83 TRP A C 1
ATOM 651 O O . TRP A 1 83 ? 0.631 -6.307 -20.198 1.00 95.38 83 TRP A O 1
ATOM 661 N N . GLU A 1 84 ? 0.175 -4.137 -19.864 1.00 94.62 84 GLU A N 1
ATOM 662 C CA . GLU A 1 84 ? 0.178 -3.771 -21.284 1.00 94.62 84 GLU A CA 1
ATOM 663 C C . GLU A 1 84 ? 1.520 -4.084 -21.951 1.00 94.62 84 GLU A C 1
ATOM 665 O O . GLU A 1 84 ? 1.561 -4.586 -23.074 1.00 94.62 84 GLU A O 1
ATOM 670 N N . ARG A 1 85 ? 2.628 -3.853 -21.239 1.00 94.06 85 ARG A N 1
ATOM 671 C CA . ARG A 1 85 ? 3.975 -4.043 -21.783 1.00 94.06 85 ARG A CA 1
ATOM 672 C C . ARG A 1 85 ? 4.485 -5.479 -21.711 1.00 94.06 85 ARG A C 1
ATOM 674 O O . ARG A 1 85 ? 5.203 -5.931 -22.603 1.00 94.06 85 ARG A O 1
ATOM 681 N N . PHE A 1 86 ? 4.198 -6.182 -20.621 1.00 94.44 86 PHE A N 1
ATOM 682 C CA . PHE A 1 86 ? 4.833 -7.465 -20.311 1.00 94.44 86 PHE A CA 1
ATOM 683 C C . PHE A 1 86 ? 3.849 -8.629 -20.196 1.00 94.44 86 PHE A C 1
ATOM 685 O O . PHE A 1 86 ? 4.282 -9.783 -20.191 1.00 94.44 86 PHE A O 1
ATOM 692 N N . GLY A 1 87 ? 2.548 -8.358 -20.097 1.00 92.88 87 GLY A N 1
ATOM 693 C CA . GLY A 1 87 ? 1.523 -9.370 -19.871 1.00 92.88 87 GLY A CA 1
ATOM 694 C C . GLY A 1 87 ? 1.841 -10.253 -18.663 1.00 92.88 87 GLY A C 1
ATOM 695 O O . GLY A 1 87 ? 2.218 -9.775 -17.591 1.00 92.88 87 GLY A O 1
ATOM 696 N N . SER A 1 88 ? 1.729 -11.567 -18.858 1.00 92.69 88 SER A N 1
ATOM 697 C CA . SER A 1 88 ? 1.971 -12.588 -17.832 1.00 92.69 88 SER A CA 1
ATOM 698 C C . SER A 1 88 ? 3.432 -13.039 -17.717 1.00 92.69 88 SER A C 1
ATOM 700 O O . SER A 1 88 ? 3.702 -14.075 -17.103 1.00 92.69 88 SER A O 1
ATOM 702 N N . ARG A 1 89 ? 4.379 -12.314 -18.327 1.00 94.12 89 ARG A N 1
ATOM 703 C CA . ARG A 1 89 ? 5.804 -12.665 -18.276 1.00 94.12 89 ARG A CA 1
ATOM 704 C C . ARG A 1 89 ? 6.345 -12.584 -16.852 1.00 94.12 89 ARG A C 1
ATOM 706 O O . ARG A 1 89 ? 5.977 -11.713 -16.066 1.00 94.12 89 ARG A O 1
ATOM 713 N N . GLU A 1 90 ? 7.269 -13.487 -16.556 1.00 95.00 90 GLU A N 1
ATOM 714 C CA . GLU A 1 90 ? 7.990 -13.538 -15.289 1.00 95.00 90 GLU A CA 1
ATOM 715 C C . GLU A 1 90 ? 9.185 -12.590 -15.348 1.00 95.00 90 GLU A C 1
ATOM 717 O O . GLU A 1 90 ? 10.067 -12.742 -16.193 1.00 95.00 90 GLU A O 1
ATOM 722 N N . LEU A 1 91 ? 9.192 -11.590 -14.468 1.00 95.19 91 LEU A N 1
ATOM 723 C CA . LEU A 1 91 ? 10.197 -10.532 -14.447 1.00 95.19 91 LEU A CA 1
ATOM 724 C C . LEU A 1 91 ? 10.867 -10.431 -13.084 1.00 95.19 91 LEU A C 1
ATOM 726 O O . LEU A 1 91 ? 10.239 -10.549 -12.033 1.00 95.19 91 LEU A O 1
ATOM 730 N N . THR A 1 92 ? 12.159 -10.149 -13.096 1.00 94.75 92 THR A N 1
ATOM 731 C CA . THR A 1 92 ? 12.911 -9.768 -11.905 1.00 94.75 92 THR A CA 1
ATOM 732 C C . THR A 1 92 ? 12.814 -8.259 -11.673 1.00 94.75 92 THR A C 1
ATOM 734 O O . THR A 1 92 ? 12.541 -7.477 -12.584 1.00 94.75 92 THR A O 1
ATOM 737 N N . ALA A 1 93 ? 13.129 -7.813 -10.453 1.00 93.12 93 ALA A N 1
ATOM 738 C CA . ALA A 1 93 ? 13.290 -6.382 -10.178 1.00 93.12 93 ALA A CA 1
ATOM 739 C C . ALA A 1 93 ? 14.393 -5.733 -11.044 1.00 93.12 93 ALA A C 1
ATOM 741 O O . ALA A 1 93 ? 14.346 -4.530 -11.286 1.00 93.12 93 ALA A O 1
ATOM 742 N N . ASP A 1 94 ? 15.377 -6.512 -11.515 1.00 92.12 94 ASP A N 1
ATOM 743 C CA . ASP A 1 94 ? 16.417 -6.032 -12.430 1.00 92.12 94 ASP A CA 1
ATOM 744 C C . ASP A 1 94 ? 15.867 -5.746 -13.829 1.00 92.12 94 ASP A C 1
ATOM 746 O O . ASP A 1 94 ? 16.235 -4.737 -14.420 1.00 92.12 94 ASP A O 1
ATOM 750 N N . ASP A 1 95 ? 14.951 -6.578 -14.327 1.00 93.06 95 ASP A N 1
ATOM 751 C CA . ASP A 1 95 ? 14.363 -6.398 -15.659 1.00 93.06 95 ASP A CA 1
ATOM 752 C C . ASP A 1 95 ? 13.592 -5.076 -15.745 1.00 93.06 95 ASP A C 1
ATOM 754 O O . ASP A 1 95 ? 13.756 -4.317 -16.695 1.00 93.06 95 ASP A O 1
ATOM 758 N N . ILE A 1 96 ? 12.833 -4.745 -14.699 1.00 93.19 96 ILE A N 1
ATOM 759 C CA . ILE A 1 96 ? 12.107 -3.469 -14.599 1.00 93.19 96 ILE A CA 1
ATOM 760 C C . ILE A 1 96 ? 13.082 -2.309 -14.377 1.00 93.19 96 ILE A C 1
ATOM 762 O O . ILE A 1 96 ? 12.927 -1.241 -14.963 1.00 93.19 96 ILE A O 1
ATOM 766 N N . CYS A 1 97 ? 14.124 -2.511 -13.565 1.00 92.75 97 CYS A N 1
ATOM 767 C CA . CYS A 1 97 ? 15.149 -1.496 -13.328 1.00 92.75 97 CYS A CA 1
ATOM 768 C C . CYS A 1 97 ? 15.850 -1.071 -14.627 1.00 92.75 97 CYS A C 1
ATOM 770 O O . CYS A 1 97 ? 16.105 0.114 -14.804 1.00 92.75 97 CYS A O 1
ATOM 772 N N . ARG A 1 98 ? 16.124 -2.006 -15.546 1.00 90.38 98 ARG A N 1
ATOM 773 C CA . ARG A 1 98 ? 16.744 -1.715 -16.853 1.00 90.38 98 ARG A CA 1
ATOM 774 C C . ARG A 1 98 ? 15.863 -0.868 -17.766 1.00 90.38 98 ARG A C 1
ATOM 776 O O . ARG A 1 98 ? 16.382 -0.155 -18.613 1.00 90.38 98 ARG A O 1
ATOM 783 N N . VAL A 1 99 ? 14.546 -0.953 -17.597 1.00 89.62 99 VAL A N 1
ATOM 784 C CA . VAL A 1 99 ? 13.596 -0.106 -18.325 1.00 89.62 99 VAL A CA 1
ATOM 785 C C . VAL A 1 99 ? 13.584 1.307 -17.745 1.00 89.62 99 VAL A C 1
ATOM 787 O O . VAL A 1 99 ? 13.609 2.279 -18.486 1.00 89.62 99 VAL A O 1
ATOM 790 N N . VAL A 1 100 ? 13.599 1.425 -16.416 1.00 90.81 100 VAL A N 1
ATOM 791 C CA . VAL A 1 100 ? 13.552 2.724 -15.719 1.00 90.81 100 VAL A CA 1
ATOM 792 C C . VAL A 1 100 ? 14.878 3.494 -15.800 1.00 90.81 100 VAL A C 1
ATOM 794 O O . VAL A 1 100 ? 14.885 4.728 -15.744 1.00 90.81 100 VAL A O 1
ATOM 797 N N . PHE A 1 101 ? 15.991 2.771 -15.928 1.00 89.31 101 PHE A N 1
ATOM 798 C CA . PHE A 1 101 ? 17.345 3.299 -16.082 1.00 89.31 101 PHE A CA 1
ATOM 799 C C . PHE A 1 101 ? 17.966 2.770 -17.382 1.00 89.31 101 PHE A C 1
ATOM 801 O O . PHE A 1 101 ? 18.733 1.801 -17.341 1.00 89.31 101 PHE A O 1
ATOM 808 N N . PRO A 1 102 ? 17.629 3.370 -18.537 1.00 80.62 102 PRO A N 1
ATOM 809 C CA . PRO A 1 102 ? 18.237 2.990 -19.804 1.00 80.62 102 PRO A CA 1
ATOM 810 C C . PRO A 1 102 ? 19.711 3.435 -19.874 1.00 80.62 102 PRO A C 1
ATOM 812 O O . PRO A 1 102 ? 20.234 4.094 -18.971 1.00 80.62 102 PRO A O 1
ATOM 815 N N . ALA A 1 103 ? 20.406 3.039 -20.944 1.00 80.25 103 ALA A N 1
ATOM 816 C CA . ALA A 1 103 ? 21.807 3.397 -21.165 1.00 80.25 103 ALA A CA 1
ATOM 817 C C . ALA A 1 103 ? 22.013 4.927 -21.236 1.00 80.25 103 ALA A C 1
ATOM 819 O O . ALA A 1 103 ? 21.085 5.682 -21.519 1.00 80.25 103 ALA A O 1
ATOM 820 N N . LYS A 1 104 ? 23.237 5.400 -20.959 1.00 76.25 104 LYS A N 1
ATOM 821 C CA . LYS A 1 104 ? 23.549 6.844 -20.853 1.00 76.25 104 LYS A CA 1
ATOM 822 C C . LYS A 1 104 ? 23.312 7.631 -22.148 1.00 76.25 104 LYS A C 1
ATOM 824 O O . LYS A 1 104 ? 23.155 8.843 -22.095 1.00 76.25 104 LYS A O 1
ATOM 829 N N . ASP A 1 105 ? 23.324 6.942 -23.276 1.00 81.38 105 ASP A N 1
ATOM 830 C CA . ASP A 1 105 ? 23.106 7.427 -24.635 1.00 81.38 105 ASP A CA 1
ATOM 831 C C . ASP A 1 105 ? 21.650 7.269 -25.108 1.00 81.38 105 ASP A C 1
ATOM 833 O O . ASP A 1 105 ? 21.351 7.508 -26.276 1.00 81.38 105 ASP A O 1
ATOM 837 N N . ALA A 1 106 ? 20.729 6.882 -24.217 1.00 77.81 106 ALA A N 1
ATOM 838 C CA . ALA A 1 106 ? 19.323 6.733 -24.562 1.00 77.81 106 ALA A CA 1
ATOM 839 C C . ALA A 1 106 ? 18.691 8.071 -25.019 1.00 77.81 106 ALA A C 1
ATOM 841 O O . ALA A 1 106 ? 18.939 9.108 -24.393 1.00 77.81 106 ALA A O 1
ATOM 842 N N . PRO A 1 107 ? 17.837 8.064 -26.063 1.00 77.62 107 PRO A N 1
ATOM 843 C CA . PRO A 1 107 ? 17.167 9.267 -26.563 1.00 77.62 107 PRO A CA 1
ATOM 844 C C . PRO A 1 107 ? 16.255 9.891 -25.509 1.00 77.62 107 PRO A C 1
ATOM 846 O O . PRO A 1 107 ? 15.529 9.161 -24.848 1.00 77.62 107 PRO A O 1
ATOM 849 N N . VAL A 1 108 ? 16.210 11.222 -25.398 1.00 74.19 108 VAL A N 1
ATOM 850 C CA . VAL A 1 108 ? 15.433 11.954 -24.365 1.00 74.19 108 VAL A CA 1
ATOM 851 C C . VAL A 1 108 ? 13.967 11.501 -24.257 1.00 74.19 108 VAL A C 1
ATOM 853 O O . VAL A 1 108 ? 13.414 11.487 -23.158 1.00 74.19 108 VAL A O 1
ATOM 856 N N . GLU A 1 109 ? 13.380 11.050 -25.367 1.00 79.44 109 GLU A N 1
ATOM 857 C CA . GLU A 1 109 ? 12.044 10.445 -25.471 1.00 79.44 109 GLU A CA 1
ATOM 858 C C . GLU A 1 109 ? 11.807 9.288 -24.478 1.00 79.44 109 GLU A C 1
ATOM 860 O O . GLU A 1 109 ? 10.668 9.025 -24.105 1.00 79.44 109 GLU A O 1
ATOM 865 N N . TYR A 1 110 ? 12.855 8.627 -23.961 1.00 78.94 110 TYR A N 1
ATOM 866 C CA . TYR A 1 110 ? 12.700 7.581 -22.942 1.00 78.94 110 TYR A CA 1
ATOM 867 C C . TYR A 1 110 ? 12.033 8.098 -21.659 1.00 78.94 110 TYR A C 1
ATOM 869 O O . TYR A 1 110 ? 11.428 7.313 -20.935 1.00 78.94 110 TYR A O 1
ATOM 877 N N . LEU A 1 111 ? 12.136 9.395 -21.338 1.00 76.06 111 LEU A N 1
ATOM 878 C CA . LEU A 1 111 ? 11.474 9.974 -20.163 1.00 76.06 111 LEU A CA 1
ATOM 879 C C . LEU A 1 111 ? 9.945 9.977 -20.298 1.00 76.06 111 LEU A C 1
ATOM 881 O O . LEU A 1 111 ? 9.250 10.033 -19.284 1.00 76.06 111 LEU A O 1
ATOM 885 N N . GLU A 1 112 ? 9.428 9.871 -21.520 1.00 84.31 112 GLU A N 1
ATOM 886 C CA . GLU A 1 112 ? 8.001 9.746 -21.822 1.00 84.31 112 GLU A CA 1
ATOM 887 C C . GLU A 1 112 ? 7.525 8.284 -21.797 1.00 84.31 112 GLU A C 1
ATOM 889 O O . GLU A 1 112 ? 6.352 8.017 -22.049 1.00 84.31 112 GLU A O 1
ATOM 894 N N . ASP A 1 113 ? 8.403 7.326 -21.457 1.00 89.88 113 ASP A N 1
ATOM 895 C CA . ASP A 1 113 ? 8.034 5.913 -21.351 1.00 89.88 113 ASP A CA 1
ATOM 896 C C . ASP A 1 113 ? 6.863 5.747 -20.359 1.00 89.88 113 ASP A C 1
ATOM 898 O O . ASP A 1 113 ? 6.985 6.149 -19.191 1.00 89.88 113 ASP A O 1
ATOM 902 N N . PRO A 1 114 ? 5.740 5.130 -20.779 1.00 92.69 114 PRO A N 1
ATOM 903 C CA . PRO A 1 114 ? 4.555 4.989 -19.939 1.00 92.69 114 PRO A CA 1
ATOM 904 C C . PRO A 1 114 ? 4.842 4.337 -18.584 1.00 92.69 114 PRO A C 1
ATOM 906 O O . PRO A 1 114 ? 4.211 4.678 -17.585 1.00 92.69 114 PRO A O 1
ATOM 909 N N . LEU A 1 115 ? 5.810 3.413 -18.516 1.00 92.94 115 LEU A N 1
ATOM 910 C CA . LEU A 1 115 ? 6.159 2.731 -17.270 1.00 92.94 115 LEU A CA 1
ATOM 911 C C . LEU A 1 115 ? 6.885 3.670 -16.300 1.00 92.94 115 LEU A C 1
ATOM 913 O O . LEU A 1 115 ? 6.753 3.511 -15.088 1.00 92.94 115 LEU A O 1
ATOM 917 N N . ILE A 1 116 ? 7.647 4.636 -16.823 1.00 92.12 116 ILE A N 1
ATOM 918 C CA . ILE A 1 116 ? 8.320 5.672 -16.030 1.00 92.12 116 ILE A CA 1
ATOM 919 C C . ILE A 1 116 ? 7.300 6.706 -15.544 1.00 92.12 116 ILE A C 1
ATOM 921 O O . ILE A 1 116 ? 7.350 7.102 -14.380 1.00 92.12 116 ILE A O 1
ATOM 925 N N . GLN A 1 117 ? 6.359 7.098 -16.405 1.00 93.06 117 GLN A N 1
ATOM 926 C CA . GLN A 1 117 ? 5.282 8.034 -16.065 1.00 93.06 117 GLN A CA 1
ATOM 927 C C . GLN A 1 117 ? 4.326 7.467 -15.008 1.00 93.06 117 GLN A C 1
ATOM 929 O O . GLN A 1 117 ? 3.862 8.196 -14.138 1.00 93.06 117 GLN A O 1
ATOM 934 N N . ALA A 1 118 ? 4.083 6.156 -15.031 1.00 94.75 118 ALA A N 1
ATOM 935 C CA . ALA A 1 118 ? 3.229 5.474 -14.063 1.00 94.75 118 ALA A CA 1
ATOM 936 C C . ALA A 1 118 ? 3.960 5.042 -12.775 1.00 94.75 118 ALA A C 1
ATOM 938 O O . ALA A 1 118 ? 3.434 4.219 -12.026 1.00 94.75 118 ALA A O 1
ATOM 939 N N . LEU A 1 119 ? 5.181 5.527 -12.502 1.00 94.62 119 LEU A N 1
ATOM 940 C CA . LEU A 1 119 ? 5.890 5.151 -11.277 1.00 94.62 119 LEU A CA 1
ATOM 941 C C . LEU A 1 119 ? 5.176 5.702 -10.028 1.00 94.62 119 LEU A C 1
ATOM 943 O O . LEU A 1 119 ? 4.985 6.912 -9.923 1.00 94.62 119 LEU A O 1
ATOM 947 N N . PRO A 1 120 ? 4.875 4.856 -9.027 1.00 94.50 120 PRO A N 1
ATOM 948 C CA . PRO A 1 120 ? 4.297 5.307 -7.768 1.00 94.50 120 PRO A CA 1
ATOM 949 C C . PRO A 1 120 ? 5.310 6.123 -6.956 1.00 94.50 120 PRO A C 1
ATOM 951 O O . PRO A 1 120 ? 6.524 5.892 -7.040 1.00 94.50 120 PRO A O 1
ATOM 954 N N . GLY A 1 121 ? 4.822 7.026 -6.104 1.00 91.38 121 GLY A N 1
ATOM 955 C CA . GLY A 1 121 ? 5.623 8.004 -5.361 1.00 91.38 121 GLY A CA 1
ATOM 956 C C . GLY A 1 121 ? 6.860 7.426 -4.654 1.00 91.38 121 GLY A C 1
ATOM 957 O O . GLY A 1 121 ? 7.965 7.953 -4.835 1.00 91.38 121 GLY A O 1
ATOM 958 N N . PRO A 1 122 ? 6.761 6.297 -3.916 1.00 89.81 122 PRO A N 1
ATOM 959 C CA . PRO A 1 122 ? 7.930 5.660 -3.312 1.00 89.81 122 PRO A CA 1
ATOM 960 C C . PRO A 1 122 ? 9.014 5.286 -4.333 1.00 89.81 122 PRO A C 1
ATOM 962 O O . PRO A 1 122 ? 10.201 5.453 -4.065 1.00 89.81 122 PRO A O 1
ATOM 965 N N . LEU A 1 123 ? 8.631 4.805 -5.519 1.00 94.06 123 LEU A N 1
ATOM 966 C CA . LEU A 1 123 ? 9.583 4.430 -6.561 1.00 94.06 123 LEU A CA 1
ATOM 967 C C . LEU A 1 123 ? 10.188 5.647 -7.264 1.00 94.06 123 LEU A C 1
ATOM 969 O O . LEU A 1 123 ? 11.370 5.594 -7.598 1.00 94.06 123 LEU A O 1
ATOM 973 N N . VAL A 1 124 ? 9.449 6.750 -7.411 1.00 92.50 124 VAL A N 1
ATOM 974 C CA . VAL A 1 124 ? 9.990 8.025 -7.920 1.00 92.50 124 VAL A CA 1
ATOM 975 C C . VAL A 1 124 ? 11.092 8.553 -6.998 1.00 92.50 124 VAL A C 1
ATOM 977 O O . VAL A 1 124 ? 12.194 8.865 -7.455 1.00 92.50 124 VAL A O 1
ATOM 980 N N . ILE A 1 125 ? 10.845 8.572 -5.683 1.00 91.19 125 ILE A N 1
ATOM 981 C CA . ILE A 1 125 ? 11.835 9.009 -4.686 1.00 91.19 125 ILE A CA 1
ATOM 982 C C . ILE A 1 125 ? 13.095 8.142 -4.769 1.00 91.19 125 ILE A C 1
ATOM 984 O O . ILE A 1 125 ? 14.214 8.655 -4.809 1.00 91.19 125 ILE A O 1
ATOM 988 N N . ASN A 1 126 ? 12.928 6.817 -4.816 1.00 92.31 126 ASN A N 1
ATOM 989 C CA . ASN A 1 126 ? 14.062 5.903 -4.890 1.00 92.31 126 ASN A CA 1
ATOM 990 C C . ASN A 1 126 ? 14.777 5.943 -6.248 1.00 92.31 126 ASN A C 1
ATOM 992 O O . ASN A 1 126 ? 15.984 5.712 -6.282 1.00 92.31 126 ASN A O 1
ATOM 996 N N . ARG A 1 127 ? 14.083 6.275 -7.345 1.00 90.19 127 ARG A N 1
ATOM 997 C CA . ARG A 1 127 ? 14.692 6.473 -8.667 1.00 90.19 127 ARG A CA 1
ATOM 998 C C . ARG A 1 127 ? 15.702 7.618 -8.641 1.00 90.19 127 ARG A C 1
ATOM 1000 O O . ARG A 1 127 ? 16.825 7.448 -9.106 1.00 90.19 127 ARG A O 1
ATOM 1007 N N . ASN A 1 128 ? 15.344 8.735 -8.009 1.00 88.25 128 ASN A N 1
ATOM 1008 C CA . ASN A 1 128 ? 16.220 9.905 -7.873 1.00 88.25 128 ASN A CA 1
ATOM 1009 C C . ASN A 1 128 ? 17.475 9.629 -7.021 1.00 88.25 128 ASN A C 1
ATOM 1011 O O . ASN A 1 128 ? 18.447 10.374 -7.092 1.00 88.25 128 ASN A O 1
ATOM 1015 N N . GLN A 1 129 ? 17.474 8.550 -6.232 1.00 89.38 129 GLN A N 1
ATOM 1016 C CA . GLN A 1 129 ? 18.612 8.106 -5.418 1.00 89.38 129 GLN A CA 1
ATOM 1017 C C . GLN A 1 129 ? 19.506 7.069 -6.122 1.00 89.38 129 GLN A C 1
ATOM 1019 O O . GLN A 1 129 ? 20.496 6.628 -5.538 1.00 89.38 129 GLN A O 1
ATOM 1024 N N . GLY A 1 130 ? 19.160 6.650 -7.343 1.00 91.31 130 GLY A N 1
ATOM 1025 C CA . GLY A 1 130 ? 19.931 5.701 -8.148 1.00 91.31 130 GLY A CA 1
ATOM 1026 C C . GLY A 1 130 ? 19.326 4.296 -8.254 1.00 91.31 130 GLY A C 1
ATOM 1027 O O . GLY A 1 130 ? 18.447 3.888 -7.487 1.00 91.31 130 GLY A O 1
ATOM 1028 N N . ASP A 1 131 ? 19.843 3.530 -9.215 1.00 92.25 131 ASP A N 1
ATOM 1029 C CA . ASP A 1 131 ? 19.356 2.208 -9.630 1.00 92.25 131 ASP A CA 1
ATOM 1030 C C . ASP A 1 131 ? 19.314 1.186 -8.478 1.00 92.25 131 ASP A C 1
ATOM 1032 O O . ASP A 1 131 ? 18.334 0.458 -8.297 1.00 92.25 131 ASP A O 1
ATOM 1036 N N . GLY A 1 132 ? 20.341 1.171 -7.626 1.00 92.00 132 GLY A N 1
ATOM 1037 C CA . GLY A 1 132 ? 20.419 0.283 -6.472 1.00 92.00 132 GLY A CA 1
ATOM 1038 C C . GLY A 1 132 ? 19.390 0.609 -5.386 1.00 92.00 132 GLY A C 1
ATOM 1039 O O . GLY A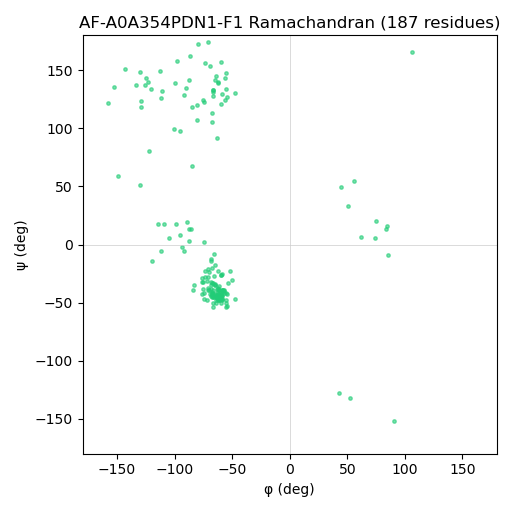 1 132 ? 18.928 -0.299 -4.688 1.00 92.00 132 GLY A O 1
ATOM 1040 N N . SER A 1 133 ? 19.020 1.884 -5.211 1.00 92.12 133 SER A N 1
ATOM 1041 C CA . SER A 1 133 ? 17.951 2.297 -4.285 1.00 92.12 133 SER A CA 1
ATOM 1042 C C . SER A 1 133 ? 16.586 1.899 -4.846 1.00 92.12 133 SER A C 1
ATOM 1044 O O . SER A 1 133 ? 15.802 1.229 -4.166 1.00 92.12 133 SER A O 1
ATOM 1046 N N . PHE A 1 134 ? 16.356 2.205 -6.125 1.00 95.94 134 PHE A N 1
ATOM 1047 C CA . PHE A 1 134 ? 15.147 1.835 -6.854 1.00 95.94 134 PHE A CA 1
ATOM 1048 C C . PHE A 1 134 ? 14.876 0.329 -6.811 1.00 95.94 134 PHE A C 1
ATOM 1050 O O . PHE A 1 134 ? 13.816 -0.094 -6.355 1.00 95.94 134 PHE A O 1
ATOM 1057 N N . LYS A 1 135 ? 15.853 -0.499 -7.197 1.00 94.62 135 LYS A N 1
ATOM 1058 C CA . LYS A 1 135 ? 15.707 -1.961 -7.274 1.00 94.62 135 LYS A CA 1
ATOM 1059 C C . LYS A 1 135 ? 15.349 -2.590 -5.925 1.00 94.62 135 LYS A C 1
ATOM 1061 O O . LYS A 1 135 ? 14.484 -3.465 -5.854 1.00 94.62 135 LYS A O 1
ATOM 1066 N N . ARG A 1 136 ? 15.981 -2.126 -4.839 1.00 93.38 136 ARG A N 1
ATOM 1067 C CA . ARG A 1 136 ? 15.674 -2.581 -3.471 1.00 93.38 136 ARG A CA 1
ATOM 1068 C C . ARG A 1 136 ? 14.269 -2.170 -3.040 1.00 93.38 136 ARG A C 1
ATOM 1070 O O . ARG A 1 136 ? 13.561 -2.982 -2.444 1.00 93.38 136 ARG A O 1
ATOM 1077 N N . SER A 1 137 ? 13.872 -0.934 -3.340 1.00 94.38 137 SER A N 1
ATOM 1078 C CA . SER A 1 137 ? 12.531 -0.435 -3.029 1.00 94.38 137 SER A CA 1
ATOM 1079 C C . SER A 1 137 ? 11.463 -1.209 -3.798 1.00 94.38 137 SER A C 1
ATOM 1081 O O . SER A 1 137 ? 10.542 -1.743 -3.183 1.00 94.38 137 SER A O 1
ATOM 1083 N N . LEU A 1 138 ? 11.654 -1.398 -5.106 1.00 96.12 138 LEU A N 1
ATOM 1084 C CA . LEU A 1 138 ? 10.772 -2.184 -5.963 1.00 96.12 138 LEU A CA 1
ATOM 1085 C C . LEU A 1 138 ? 10.576 -3.601 -5.416 1.00 96.12 138 LEU A C 1
ATOM 1087 O O . LEU A 1 138 ? 9.446 -4.005 -5.163 1.00 96.12 138 LEU A O 1
ATOM 1091 N N . GLY A 1 139 ? 11.656 -4.335 -5.130 1.00 94.00 139 GLY A N 1
ATOM 1092 C CA . GLY A 1 139 ? 11.548 -5.689 -4.573 1.00 94.00 139 GLY A CA 1
ATOM 1093 C C . GLY A 1 139 ? 10.800 -5.741 -3.232 1.00 94.00 139 GLY A C 1
ATOM 1094 O O . GLY A 1 139 ? 9.996 -6.650 -2.997 1.00 94.00 139 GLY A O 1
ATOM 1095 N N . ARG A 1 140 ? 11.016 -4.748 -2.359 1.00 94.31 140 ARG A N 1
ATOM 1096 C CA . ARG A 1 140 ? 10.310 -4.628 -1.074 1.00 94.31 140 ARG A CA 1
ATOM 1097 C C . ARG A 1 140 ? 8.818 -4.349 -1.270 1.00 94.31 140 ARG A C 1
ATOM 1099 O O . ARG A 1 140 ? 8.001 -4.982 -0.605 1.00 94.31 140 ARG A O 1
ATOM 1106 N N . GLN A 1 141 ? 8.463 -3.433 -2.168 1.00 94.69 141 GLN A N 1
ATOM 1107 C CA . GLN A 1 141 ? 7.067 -3.086 -2.436 1.00 94.69 141 GLN A CA 1
ATOM 1108 C C . GLN A 1 141 ? 6.321 -4.240 -3.107 1.00 94.69 141 GLN A C 1
ATOM 1110 O O . GLN A 1 141 ? 5.247 -4.606 -2.639 1.00 94.69 141 GLN A O 1
ATOM 1115 N N . LEU A 1 142 ? 6.919 -4.903 -4.103 1.00 94.62 142 LEU A N 1
ATOM 1116 C CA . LEU A 1 142 ? 6.336 -6.100 -4.722 1.00 94.62 142 LEU A CA 1
ATOM 1117 C C . LEU A 1 142 ? 6.072 -7.200 -3.683 1.00 94.62 142 LEU A C 1
ATOM 1119 O O . LEU A 1 142 ? 5.003 -7.804 -3.671 1.00 94.62 142 LEU A O 1
ATOM 1123 N N . SER A 1 143 ? 6.992 -7.385 -2.730 1.00 92.38 143 SER A N 1
ATOM 1124 C CA . SER A 1 143 ? 6.796 -8.320 -1.615 1.00 92.38 143 SER A CA 1
ATOM 1125 C C . SER A 1 143 ? 5.625 -7.932 -0.710 1.00 92.38 143 SER A C 1
ATOM 1127 O O . SER A 1 143 ? 4.851 -8.799 -0.311 1.00 92.38 143 SER A O 1
ATOM 1129 N N . LYS A 1 144 ? 5.464 -6.639 -0.410 1.00 91.06 144 LYS A N 1
ATOM 1130 C CA . LYS A 1 144 ? 4.358 -6.113 0.408 1.00 91.06 144 LYS A CA 1
ATOM 1131 C C . LYS A 1 144 ? 3.002 -6.216 -0.302 1.00 91.06 144 LYS A C 1
ATOM 1133 O O . LYS A 1 144 ? 1.980 -6.414 0.352 1.00 91.06 144 LYS A O 1
ATOM 1138 N N . LEU A 1 145 ? 2.988 -6.053 -1.623 1.00 92.25 145 LEU A N 1
ATOM 1139 C CA . LEU A 1 145 ? 1.780 -6.048 -2.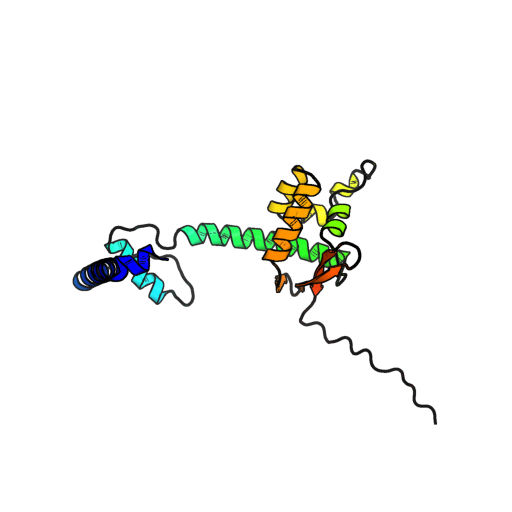452 1.00 92.25 145 LEU A CA 1
ATOM 1140 C C . LEU A 1 145 ? 1.423 -7.434 -3.006 1.00 92.25 145 LEU A C 1
ATOM 1142 O O . LEU A 1 145 ? 0.367 -7.594 -3.616 1.00 92.25 145 LEU A O 1
ATOM 1146 N N . ARG A 1 146 ? 2.274 -8.442 -2.786 1.00 91.50 146 ARG A N 1
ATOM 1147 C CA . ARG A 1 146 ? 2.054 -9.826 -3.212 1.00 91.50 146 ARG A CA 1
ATOM 1148 C C . ARG A 1 146 ? 0.650 -10.302 -2.834 1.00 91.50 146 ARG A C 1
ATOM 1150 O O . ARG A 1 146 ? 0.226 -10.205 -1.686 1.00 91.50 146 ARG A O 1
ATOM 1157 N N . GLY A 1 147 ? -0.046 -10.883 -3.806 1.00 87.56 147 GLY A N 1
ATOM 1158 C CA . GLY A 1 147 ? -1.379 -11.454 -3.641 1.00 87.56 147 GLY A CA 1
ATOM 1159 C C . GLY A 1 147 ? -2.528 -10.458 -3.783 1.00 87.56 147 GLY A C 1
ATOM 1160 O O . GLY A 1 147 ? -3.670 -10.907 -3.865 1.00 87.56 147 GLY A O 1
ATOM 1161 N N . ARG A 1 148 ? -2.253 -9.149 -3.852 1.00 89.44 148 ARG A N 1
ATOM 1162 C CA . ARG A 1 148 ? -3.270 -8.125 -4.128 1.00 89.44 148 ARG A CA 1
ATOM 1163 C C . ARG A 1 148 ? -3.689 -8.139 -5.597 1.00 89.44 148 ARG A C 1
ATOM 1165 O O . ARG A 1 148 ? -2.935 -8.597 -6.459 1.00 89.44 148 ARG A O 1
ATOM 1172 N N . ILE A 1 149 ? -4.898 -7.643 -5.851 1.00 87.69 149 ILE A N 1
ATOM 1173 C CA . ILE A 1 149 ? -5.505 -7.529 -7.178 1.00 87.69 149 ILE A CA 1
ATOM 1174 C C . ILE A 1 149 ? -5.590 -6.049 -7.550 1.00 87.69 149 ILE A C 1
ATOM 1176 O O . ILE A 1 149 ? -6.060 -5.245 -6.750 1.00 87.69 149 ILE A O 1
ATOM 1180 N N . PHE A 1 150 ? -5.161 -5.723 -8.765 1.00 91.12 150 PHE A N 1
ATOM 1181 C CA . PHE A 1 150 ? -5.194 -4.395 -9.370 1.00 91.12 150 PHE A CA 1
ATOM 1182 C C . PHE A 1 150 ? -5.842 -4.537 -10.747 1.00 91.12 150 PHE A C 1
ATOM 1184 O O . PHE A 1 150 ? -5.358 -5.326 -11.556 1.00 91.12 150 PHE A O 1
ATOM 1191 N N . ASN A 1 151 ? -6.982 -3.880 -10.984 1.00 89.62 151 ASN A N 1
ATOM 1192 C CA . ASN A 1 151 ? -7.748 -3.986 -12.237 1.00 89.62 151 ASN A CA 1
ATOM 1193 C C . ASN A 1 151 ? -7.915 -5.425 -12.761 1.00 89.62 151 ASN A C 1
ATOM 1195 O O . ASN A 1 151 ? -7.638 -5.754 -13.913 1.00 89.62 151 ASN A O 1
ATOM 1199 N N . GLY A 1 152 ? -8.344 -6.320 -11.865 1.00 86.56 152 GLY A N 1
ATOM 1200 C CA . GLY A 1 152 ? -8.578 -7.732 -12.183 1.00 86.56 152 GLY A CA 1
ATOM 1201 C C . GLY A 1 152 ? -7.306 -8.566 -12.370 1.00 86.56 152 GLY A C 1
ATOM 1202 O O . GLY A 1 152 ? -7.403 -9.740 -12.703 1.00 86.56 152 GLY A O 1
ATOM 1203 N N . ARG A 1 153 ? -6.112 -8.009 -12.133 1.00 92.00 153 ARG A N 1
ATOM 1204 C CA . ARG A 1 153 ? -4.820 -8.698 -12.263 1.00 92.00 153 ARG A CA 1
ATOM 1205 C C . ARG A 1 153 ? -4.184 -8.868 -10.891 1.00 92.00 153 ARG A C 1
ATOM 1207 O O . ARG A 1 153 ? -4.009 -7.911 -10.143 1.00 92.00 153 ARG A O 1
ATOM 1214 N N . LYS A 1 154 ? -3.833 -10.098 -10.536 1.00 92.38 154 LYS A N 1
ATOM 1215 C CA . LYS A 1 154 ? -3.203 -10.441 -9.261 1.00 92.38 154 LYS A CA 1
ATOM 1216 C C . LYS A 1 154 ? -1.684 -10.405 -9.386 1.00 92.38 154 LYS A C 1
ATOM 1218 O O . LYS A 1 154 ? -1.132 -11.087 -10.247 1.00 92.38 154 LYS A O 1
ATOM 1223 N N . LEU A 1 155 ? -1.004 -9.691 -8.489 1.00 94.50 155 LEU A N 1
ATOM 1224 C CA . LEU A 1 155 ? 0.455 -9.764 -8.370 1.00 94.50 155 LEU A CA 1
ATOM 1225 C C . LEU A 1 155 ? 0.863 -11.063 -7.670 1.00 94.50 155 LEU A C 1
ATOM 1227 O O . LEU A 1 155 ? 0.441 -11.335 -6.543 1.00 94.50 155 LEU A O 1
ATOM 1231 N N . THR A 1 156 ? 1.715 -11.855 -8.314 1.00 93.31 156 THR A N 1
ATOM 1232 C CA . THR A 1 156 ? 2.133 -13.172 -7.822 1.00 93.31 156 THR A CA 1
ATOM 1233 C C . THR A 1 156 ? 3.647 -13.342 -7.822 1.00 93.31 156 THR A C 1
ATOM 1235 O O . THR A 1 156 ? 4.365 -12.770 -8.642 1.00 93.31 156 THR A O 1
ATOM 1238 N N . ASP A 1 157 ? 4.110 -14.134 -6.857 1.00 93.38 157 ASP A N 1
ATOM 1239 C CA . ASP A 1 157 ? 5.478 -14.640 -6.782 1.00 93.38 157 ASP A CA 1
ATOM 1240 C C . ASP A 1 157 ? 5.583 -15.841 -7.731 1.00 93.38 157 ASP A C 1
ATOM 1242 O O . ASP A 1 157 ? 4.827 -16.804 -7.585 1.00 93.38 157 ASP A O 1
ATOM 1246 N N . ALA A 1 158 ? 6.468 -15.748 -8.721 1.00 93.00 158 ALA A N 1
ATOM 1247 C CA . ALA A 1 158 ? 6.702 -16.775 -9.733 1.00 93.00 158 ALA A CA 1
ATOM 1248 C C . ALA A 1 158 ? 7.934 -17.642 -9.414 1.00 93.00 158 ALA A C 1
ATOM 1250 O O . ALA A 1 158 ? 8.463 -18.326 -10.284 1.00 93.00 158 ALA A O 1
ATOM 1251 N N . GLY A 1 159 ? 8.403 -17.620 -8.164 1.00 91.88 159 GLY A N 1
ATOM 1252 C CA . GLY A 1 159 ? 9.554 -18.396 -7.729 1.00 91.88 159 GLY A CA 1
ATOM 1253 C C . GLY A 1 159 ? 10.863 -17.629 -7.879 1.00 91.88 159 GLY A C 1
ATOM 1254 O O . GLY A 1 159 ? 10.921 -16.404 -7.755 1.00 91.88 159 GLY A O 1
ATOM 1255 N N . ILE A 1 160 ? 11.953 -18.366 -8.080 1.00 90.38 160 ILE A N 1
ATOM 1256 C CA . ILE A 1 160 ? 13.314 -17.827 -8.090 1.00 90.38 160 ILE A CA 1
ATOM 1257 C C . ILE A 1 160 ? 13.943 -18.107 -9.448 1.00 90.38 160 ILE A C 1
ATOM 1259 O O . ILE A 1 160 ? 13.892 -19.227 -9.947 1.00 90.38 160 ILE A O 1
ATOM 1263 N N . ASN A 1 161 ? 14.585 -17.095 -10.024 1.00 87.56 161 ASN A N 1
ATOM 1264 C CA . ASN A 1 161 ? 15.426 -17.272 -11.195 1.00 87.56 161 ASN A CA 1
ATOM 1265 C C . ASN A 1 161 ? 16.669 -18.088 -10.811 1.00 87.56 161 ASN A C 1
ATOM 1267 O O . ASN A 1 161 ? 17.521 -17.592 -10.068 1.00 87.56 161 ASN A O 1
ATOM 1271 N N . SER A 1 162 ? 16.789 -19.306 -11.338 1.00 80.25 162 SER A N 1
ATOM 1272 C CA . SER A 1 162 ? 17.861 -20.250 -10.995 1.00 80.25 162 SER A CA 1
ATOM 1273 C C . SER A 1 162 ? 19.271 -19.732 -11.287 1.00 80.25 162 SER A C 1
ATOM 1275 O O . SER A 1 162 ? 20.208 -20.126 -10.606 1.00 80.25 162 SER A O 1
ATOM 1277 N N . ASN A 1 163 ? 19.433 -18.816 -12.247 1.00 82.75 163 ASN A N 1
ATOM 1278 C CA . ASN A 1 163 ? 20.748 -18.283 -12.615 1.00 82.75 163 ASN A CA 1
ATOM 1279 C C . ASN A 1 163 ? 21.203 -17.151 -11.689 1.00 82.75 163 ASN A C 1
ATOM 1281 O O . ASN A 1 163 ? 22.393 -16.976 -11.450 1.00 82.75 163 ASN A O 1
ATOM 1285 N N . ARG A 1 164 ? 20.263 -16.331 -11.210 1.00 81.81 164 ARG A N 1
ATOM 1286 C CA . ARG A 1 164 ? 20.566 -15.103 -10.454 1.00 81.81 164 ARG A CA 1
ATOM 1287 C C . ARG A 1 164 ? 20.156 -15.171 -8.984 1.00 81.81 164 ARG A C 1
ATOM 1289 O O . ARG A 1 164 ? 20.426 -14.228 -8.251 1.00 81.81 164 ARG A O 1
ATOM 1296 N N . HIS A 1 165 ? 19.485 -16.243 -8.562 1.00 87.38 165 HIS A N 1
ATOM 1297 C CA . HIS A 1 165 ? 18.921 -16.415 -7.219 1.00 87.38 165 HIS A CA 1
ATOM 1298 C C . HIS A 1 165 ? 18.049 -15.231 -6.754 1.00 87.38 165 HIS A C 1
ATOM 1300 O O . HIS A 1 165 ? 17.987 -14.902 -5.571 1.00 87.38 165 HIS A O 1
ATOM 1306 N N . VAL A 1 166 ? 17.344 -14.585 -7.689 1.00 88.31 166 VAL A N 1
ATOM 1307 C CA . VAL A 1 166 ? 16.435 -13.457 -7.420 1.00 88.31 166 VAL A CA 1
ATOM 1308 C C . VAL A 1 166 ? 14.988 -13.844 -7.697 1.00 88.31 166 VAL A C 1
ATOM 1310 O O . VAL A 1 166 ? 14.718 -14.659 -8.578 1.00 88.31 166 VAL A O 1
ATOM 1313 N N . ARG A 1 167 ? 14.049 -13.248 -6.952 1.00 93.00 167 ARG A N 1
ATOM 1314 C CA . ARG A 1 167 ? 12.613 -13.514 -7.123 1.00 93.00 167 ARG A CA 1
ATOM 1315 C C . ARG A 1 167 ? 12.103 -13.052 -8.484 1.00 93.00 167 ARG A C 1
ATOM 1317 O O . ARG A 1 167 ? 12.473 -11.972 -8.953 1.00 93.00 167 ARG A O 1
ATOM 1324 N N . LEU A 1 168 ? 11.209 -13.857 -9.040 1.00 95.25 168 LEU A N 1
ATOM 1325 C CA . LEU A 1 168 ? 10.420 -13.557 -10.222 1.00 95.25 168 LEU A CA 1
ATOM 1326 C C . LEU A 1 168 ? 9.020 -13.108 -9.802 1.00 95.25 168 LEU A C 1
ATOM 1328 O O . LEU A 1 168 ? 8.409 -13.672 -8.895 1.00 95.25 168 LEU A O 1
ATOM 1332 N N . TRP A 1 169 ? 8.513 -12.091 -10.481 1.00 96.56 169 TRP A N 1
ATOM 1333 C CA . TRP A 1 169 ? 7.195 -11.515 -10.271 1.00 96.56 169 TRP A CA 1
ATOM 1334 C C . TRP A 1 169 ? 6.413 -11.572 -11.572 1.00 96.56 169 TRP A C 1
ATOM 1336 O O . TRP A 1 169 ? 6.964 -11.297 -12.639 1.00 96.56 169 TRP A O 1
ATOM 1346 N N . LYS A 1 170 ? 5.125 -11.895 -11.481 1.00 96.12 170 LYS A N 1
ATOM 1347 C CA . LYS A 1 170 ? 4.205 -11.795 -12.616 1.00 96.12 170 LYS A CA 1
ATOM 1348 C C . LYS A 1 170 ? 2.828 -11.334 -12.177 1.00 96.12 170 LYS A C 1
ATOM 1350 O O . LYS A 1 170 ? 2.384 -11.619 -11.059 1.00 96.12 170 LYS A O 1
ATOM 1355 N N . LEU A 1 171 ? 2.147 -10.657 -13.088 1.00 95.44 171 LEU A N 1
ATOM 1356 C CA . LEU A 1 171 ? 0.718 -10.410 -12.996 1.00 95.44 171 LEU A CA 1
ATOM 1357 C C . LEU A 1 171 ? -0.021 -11.596 -13.625 1.00 95.44 171 LEU A C 1
ATOM 1359 O O . LEU A 1 171 ? 0.430 -12.164 -14.617 1.00 95.44 171 LEU A O 1
ATOM 1363 N N . VAL A 1 172 ? -1.139 -11.996 -13.031 1.00 92.94 172 VAL A N 1
ATOM 1364 C CA . VAL A 1 172 ? -1.989 -13.080 -13.543 1.00 92.94 172 VAL A CA 1
ATOM 1365 C C . VAL A 1 172 ? -3.430 -12.610 -13.513 1.00 92.94 172 VAL A C 1
ATOM 1367 O O . VAL A 1 172 ? -3.853 -12.019 -12.523 1.00 92.94 172 VAL A O 1
ATOM 1370 N N . ASN A 1 173 ? -4.200 -12.893 -14.560 1.00 89.44 173 ASN A N 1
ATOM 1371 C CA . ASN A 1 173 ? -5.649 -12.750 -14.501 1.00 89.44 173 ASN A CA 1
ATOM 1372 C C . ASN A 1 173 ? -6.229 -13.998 -13.805 1.00 89.44 173 ASN A C 1
ATOM 1374 O O . ASN A 1 173 ? -6.219 -15.069 -14.410 1.00 89.44 173 ASN A O 1
ATOM 1378 N N . PRO A 1 174 ? -6.702 -13.907 -12.547 1.00 78.44 174 PRO A N 1
ATOM 1379 C CA . PRO A 1 174 ? -7.219 -15.063 -11.821 1.00 78.44 174 PRO A CA 1
ATOM 1380 C C . PRO A 1 174 ? -8.538 -15.590 -12.408 1.00 78.44 174 PRO A C 1
ATOM 1382 O O . PRO A 1 174 ? -8.926 -16.704 -12.079 1.00 78.44 174 PRO A O 1
ATOM 1385 N N . ASN A 1 175 ? -9.202 -14.810 -13.270 1.00 74.50 175 ASN A N 1
ATOM 1386 C CA . ASN A 1 175 ? -10.464 -15.162 -13.919 1.00 74.50 175 ASN A CA 1
ATOM 1387 C C . ASN A 1 175 ? -10.283 -15.547 -15.397 1.00 74.50 175 ASN A C 1
ATOM 1389 O O . ASN A 1 175 ? -11.275 -15.731 -16.100 1.00 74.50 175 ASN A O 1
ATOM 1393 N N . ALA A 1 176 ? -9.045 -15.634 -15.900 1.00 63.62 176 ALA A N 1
ATOM 1394 C CA . ALA A 1 176 ? -8.821 -16.182 -17.231 1.00 63.62 176 ALA A CA 1
ATOM 1395 C C . ALA A 1 176 ? -9.186 -17.677 -17.219 1.00 63.62 176 ALA A C 1
ATOM 1397 O O . ALA A 1 176 ? -8.774 -18.381 -16.291 1.00 63.62 176 ALA A O 1
ATOM 1398 N N . PRO A 1 177 ? -9.951 -18.175 -18.210 1.00 51.81 177 PRO A N 1
ATOM 1399 C CA . PRO A 1 177 ? -10.197 -19.605 -18.320 1.00 51.81 177 PRO A CA 1
ATOM 14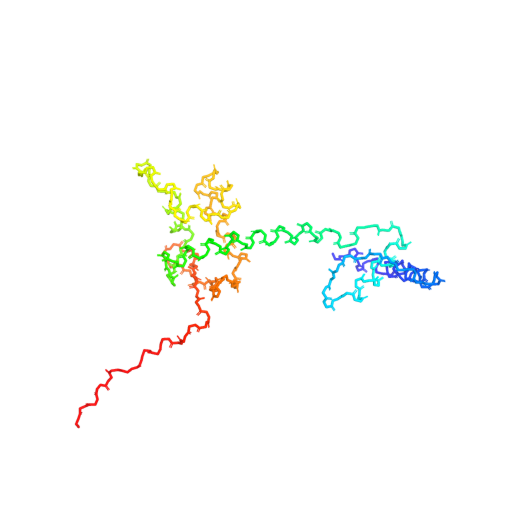00 C C . PRO A 1 177 ? -8.849 -20.337 -18.398 1.00 51.81 177 PRO A C 1
ATOM 1402 O O . PRO A 1 177 ? -7.908 -19.801 -18.996 1.00 51.81 177 PRO A O 1
ATOM 1405 N N . PRO A 1 178 ? -8.712 -21.527 -17.783 1.00 44.78 178 PRO A N 1
ATOM 1406 C CA . PRO A 1 178 ? -7.506 -22.320 -17.950 1.00 44.78 178 PRO A CA 1
ATOM 1407 C C . PRO A 1 178 ? -7.289 -22.525 -19.447 1.00 44.78 178 PRO A C 1
ATOM 1409 O O . PRO A 1 178 ? -8.205 -22.948 -20.149 1.00 44.78 178 PRO A O 1
ATOM 1412 N N . THR A 1 179 ? -6.097 -22.193 -19.942 1.00 48.00 179 THR A N 1
ATOM 1413 C CA . THR A 1 179 ? -5.688 -22.549 -21.299 1.00 48.00 179 THR A CA 1
ATOM 1414 C C . THR A 1 179 ? -5.659 -24.073 -21.360 1.00 48.00 179 THR A C 1
ATOM 1416 O O . THR A 1 179 ? -4.667 -24.696 -20.984 1.00 48.00 179 THR A O 1
ATOM 1419 N N . THR A 1 180 ? -6.771 -24.691 -21.750 1.00 41.50 180 THR A N 1
ATOM 1420 C CA . THR A 1 180 ? -6.817 -26.114 -22.060 1.00 41.50 180 THR A CA 1
ATOM 1421 C C . THR A 1 180 ? -5.987 -26.312 -23.314 1.00 41.50 180 THR A C 1
ATOM 1423 O O . THR A 1 180 ? -6.367 -25.915 -24.411 1.00 41.50 180 THR A O 1
ATOM 1426 N N . LEU A 1 181 ? -4.800 -26.869 -23.116 1.00 45.16 181 LEU A N 1
ATOM 1427 C CA . LEU A 1 181 ? -3.908 -27.341 -24.161 1.00 45.16 181 LEU A CA 1
ATOM 1428 C C . LEU A 1 181 ? -4.352 -28.773 -24.518 1.00 45.16 181 LEU A C 1
ATOM 1430 O O . LEU A 1 181 ? -3.688 -29.733 -24.160 1.00 45.16 181 LEU A O 1
ATOM 1434 N N . PHE A 1 182 ? -5.540 -28.881 -25.115 1.00 47.56 182 PHE A N 1
ATOM 1435 C CA . PHE A 1 182 ? -6.216 -30.082 -25.637 1.00 47.56 182 PHE A CA 1
ATOM 1436 C C . PHE A 1 182 ? -7.217 -29.532 -26.682 1.00 47.56 182 PHE A C 1
ATOM 1438 O O . PHE A 1 182 ? -7.944 -28.601 -26.346 1.00 47.56 182 PHE A O 1
ATOM 1445 N N . ASP A 1 183 ? -7.252 -29.871 -27.974 1.00 41.97 183 ASP A N 1
ATOM 1446 C CA . ASP A 1 183 ? -6.968 -31.124 -28.677 1.00 41.97 183 ASP A CA 1
ATOM 1447 C C . ASP A 1 183 ? -6.495 -30.858 -30.119 1.00 41.97 183 ASP A C 1
ATOM 1449 O O . ASP A 1 183 ? -7.117 -30.075 -30.833 1.00 41.97 183 ASP A O 1
ATOM 1453 N N . MET A 1 184 ? -5.447 -31.558 -30.563 1.00 41.25 184 MET A N 1
ATOM 1454 C CA . MET A 1 184 ? -5.206 -31.934 -31.968 1.00 41.25 184 MET A CA 1
ATOM 1455 C C . MET A 1 184 ? -4.447 -33.277 -31.960 1.00 41.25 184 MET A C 1
ATOM 1457 O O . MET A 1 184 ? -3.328 -33.374 -32.454 1.00 41.25 184 MET A O 1
ATOM 1461 N N . GLU A 1 185 ? -5.029 -34.318 -31.361 1.00 40.28 185 GLU A N 1
ATOM 1462 C CA . GLU A 1 185 ? -4.815 -35.670 -31.888 1.00 40.28 185 GLU A CA 1
ATOM 1463 C C . GLU A 1 185 ? -5.999 -35.950 -32.806 1.00 40.28 185 GLU A C 1
ATOM 1465 O O . GLU A 1 185 ? -7.114 -36.234 -32.371 1.00 40.28 185 GLU A O 1
ATOM 1470 N N . GLY A 1 186 ? -5.752 -35.730 -34.099 1.00 40.53 186 GLY A N 1
ATOM 1471 C CA . GLY A 1 186 ? -6.645 -36.159 -35.157 1.00 40.53 186 GLY A CA 1
ATOM 1472 C C . GLY A 1 186 ? -6.807 -37.670 -35.082 1.00 40.53 186 GLY A C 1
ATOM 1473 O O . GLY A 1 186 ? -5.824 -38.405 -35.000 1.00 40.53 186 GLY A O 1
ATOM 1474 N N . GLY A 1 187 ? -8.060 -38.112 -35.087 1.00 42.50 187 GLY A N 1
ATOM 1475 C CA . GLY A 1 187 ? -8.369 -39.476 -35.464 1.00 42.50 187 GLY A CA 1
ATOM 1476 C C . GLY A 1 187 ? -8.048 -39.658 -36.941 1.00 42.50 187 GLY A C 1
ATOM 1477 O O . GLY A 1 187 ? -8.482 -38.847 -37.754 1.00 42.50 187 GLY A O 1
ATOM 1478 N N . ASP A 1 188 ? -7.328 -40.727 -37.249 1.00 44.66 188 ASP A N 1
ATOM 1479 C CA . ASP A 1 188 ? -7.357 -41.368 -38.554 1.00 44.66 188 ASP A CA 1
ATOM 1480 C C . ASP A 1 188 ? -7.588 -42.871 -38.330 1.00 44.66 188 ASP A C 1
ATOM 1482 O O . ASP A 1 188 ? -6.864 -43.507 -37.562 1.00 44.66 188 ASP A O 1
ATOM 1486 N N . GLU A 1 189 ? -8.668 -43.326 -38.975 1.00 39.50 189 GLU A N 1
ATOM 1487 C CA . GLU A 1 189 ? -9.090 -44.676 -39.410 1.00 39.50 189 GLU A CA 1
ATOM 1488 C C . GLU A 1 189 ? -8.926 -45.907 -38.498 1.00 39.50 189 GLU A C 1
ATOM 1490 O O . GLU A 1 189 ? -7.806 -46.432 -38.310 1.00 39.50 189 GLU A O 1
#

Mean predicted aligned error: 13.68 Å

Nearest PDB structures (foldseek):
  6ysi-assembly1_J  TM=3.109E-01  e=1.528E+00  Acinetobacter baumannii ATCC 19606 = CIP 70.34 = JCM 6841
  4wce-assembly1_K  TM=2.836E-01  e=3.447E+00  Staphylococcus aureus subsp. aureus NCTC 8325
  8any-assembly1_O  TM=2.699E-01  e=3.654E+00  Homo sapiens
  8e2a-assembly1_A  TM=1.971E-01  e=4.104E+00  Homo sapiens

Foldseek 3Di:
DVVCVVCVVVVVVVLVVLLVVCVVVPNDWDDFDDDPPCRVVRRNVQSSCVSVVHDDRCVVVVVVVVVVVLQLVLVLQLVVLVCVVQNFDWDFLVRLLCLLDPDPPDDPCSCVRSNNVSHGPQLVVQVVVHSVSNSVSVLVVLVVQAQPDRPQWGKHWPQADPVPRTTIIGIDNPPPDPPPPDDDPDDDD

Solvent-accessible surface area (backbone atoms only — not comparable to full-atom values): 11047 Å² total; per-residue (Å²): 112,67,69,58,69,77,42,42,67,60,55,48,51,52,52,51,50,51,49,48,52,34,52,76,67,69,54,63,80,48,93,53,71,91,45,76,99,46,34,73,60,46,41,51,54,36,12,42,35,47,71,72,71,45,79,70,62,69,57,66,46,61,66,52,47,56,54,47,51,56,52,48,50,34,50,34,51,31,52,48,47,46,37,76,74,50,45,68,49,78,38,38,50,63,62,55,41,48,67,73,54,58,65,96,83,58,63,78,71,61,71,70,34,63,65,59,70,29,48,33,70,74,51,50,60,24,47,80,67,33,70,74,46,23,35,54,49,49,50,52,49,53,62,72,48,50,73,42,71,42,96,72,28,29,34,39,79,66,52,63,39,85,90,74,76,42,59,21,36,26,43,42,56,84,82,58,75,79,84,70,92,72,85,86,80,77,86,78,136

Secondary structure (DSSP, 8-state):
-HHHHHTHHHHHHHHHHHHHHHHHTT-PPPP----GGGHHHHHHHHHHHHHTT---TTTHHHHHHHHHHHHHHHHHHHHHHHHHHHTT--EEHHHHHHHHS--TT--GGGGG-HHHHT--HHHHHHHHT-HHHHHHHHHHHHHHHTT-EETTEEEEEEEEETTTTEEEEEEE-TTSPP-----------